Protein AF-K1SJ69-F1 (afdb_monomer)

Radius of gyration: 19.1 Å; Cα contacts (8 Å, |Δi|>4): 149; chains: 1; bounding box: 40×42×57 Å

Organism: NCBI:txid408170

Solvent-accessible surface area (backbone atoms only — not comparable to full-atom values): 9513 Å² total; per-residue (Å²): 109,72,69,47,54,51,52,53,52,49,50,54,47,35,49,51,49,29,34,62,71,47,32,48,55,53,48,52,55,50,48,64,56,43,66,73,76,46,94,58,56,70,60,57,51,53,57,47,51,19,46,36,50,11,47,25,46,37,55,21,32,52,54,48,49,48,50,34,47,76,73,57,49,36,80,91,51,81,57,79,76,62,74,66,56,70,68,60,58,60,53,44,52,62,52,52,52,50,51,51,51,53,50,52,54,49,34,62,77,67,66,45,62,55,82,53,52,71,49,52,58,39,10,62,76,34,72,44,14,40,44,19,62,76,46,34,46,58,52,40,48,46,45,48,40,54,39,30,36,22,41,47,33,45,76,72,69,41,55,66,72,57,17,52,51,55,32,51,50,56,52,52,69,73,53,84,51,74,80

InterPro domains:
  IPR003675 CAAX prenyl protease 2/Lysostaphin resistance protein A-like domain [PF02517] (126-177)
  IPR052710 CAAX motif-specific protease [PTHR36435] (19-178)

Foldseek 3Di:
DVQLVVLVVLLVVLLVVLCVVFVVVQLVVQLVVVVVPDPCSPVSSLLSNLQRSLVSLQRSLVVSVCVCVVVVLFDDDPCVVVVDDPVVVVVVVVVVVVVVVVLVVVCVVVVFDFPCVSSLVSLVVYPSSCCSPVPRVVVSLCCSLVGRQLVVCVVVPHDNVVSVVVSVVVVCVVVPTSD

Structure (mmCIF, N/CA/C/O backbone):
data_AF-K1SJ69-F1
#
_entry.id   AF-K1SJ69-F1
#
loop_
_atom_site.group_PDB
_atom_site.id
_atom_site.type_symbol
_atom_site.label_atom_id
_atom_site.label_alt_id
_atom_site.label_comp_id
_atom_site.label_asym_id
_atom_site.label_entity_id
_atom_site.label_seq_id
_atom_site.pdbx_PDB_ins_code
_atom_site.Cartn_x
_atom_site.Cartn_y
_atom_site.Cartn_z
_atom_site.occupancy
_atom_site.B_iso_or_equiv
_atom_site.auth_seq_id
_atom_site.auth_comp_id
_atom_site.auth_asym_id
_atom_site.auth_atom_id
_atom_site.pdbx_PDB_model_num
ATOM 1 N N . MET A 1 1 ? -19.050 -3.292 4.600 1.00 82.44 1 MET A N 1
ATOM 2 C CA . MET A 1 1 ? -18.325 -3.795 3.410 1.00 82.44 1 MET A CA 1
ATOM 3 C C . MET A 1 1 ? -18.180 -2.746 2.317 1.00 82.44 1 MET A C 1
ATOM 5 O O . MET A 1 1 ? -17.065 -2.578 1.849 1.00 82.44 1 MET A O 1
ATOM 9 N N . GLY A 1 2 ? -19.229 -1.990 1.956 1.00 89.12 2 GLY A N 1
ATOM 10 C CA . GLY A 1 2 ? -19.161 -1.009 0.855 1.00 89.12 2 GLY A CA 1
ATOM 11 C C . GLY A 1 2 ? -17.988 -0.016 0.913 1.00 89.12 2 GLY A C 1
ATOM 12 O O . GLY A 1 2 ? -17.335 0.206 -0.099 1.00 89.12 2 GLY A O 1
ATOM 13 N N . ARG A 1 3 ? -17.646 0.520 2.096 1.00 92.19 3 ARG A N 1
ATOM 14 C CA . ARG A 1 3 ? -16.482 1.415 2.255 1.00 92.19 3 ARG A CA 1
ATOM 15 C C . ARG A 1 3 ? -15.143 0.724 1.974 1.00 92.19 3 ARG A C 1
ATOM 17 O O . ARG A 1 3 ? -14.297 1.330 1.334 1.00 92.19 3 ARG A O 1
ATOM 24 N N . ALA A 1 4 ? -14.959 -0.520 2.416 1.00 93.06 4 ALA A N 1
ATOM 25 C CA . ALA A 1 4 ? -13.717 -1.259 2.186 1.00 93.06 4 ALA A CA 1
ATOM 26 C C . ALA A 1 4 ? -13.494 -1.515 0.690 1.00 93.06 4 ALA A C 1
ATOM 28 O O . ALA A 1 4 ? -12.431 -1.209 0.165 1.00 93.06 4 ALA A O 1
ATOM 29 N N . ILE A 1 5 ? -14.541 -1.962 -0.012 1.00 94.56 5 ILE A N 1
ATOM 30 C CA . ILE A 1 5 ? -14.506 -2.170 -1.466 1.00 94.56 5 ILE A CA 1
ATOM 31 C C . ILE A 1 5 ? -14.197 -0.853 -2.185 1.00 94.56 5 ILE A C 1
ATOM 33 O O . ILE A 1 5 ? -13.320 -0.806 -3.037 1.00 94.56 5 ILE A O 1
ATOM 37 N N . LYS A 1 6 ? -14.864 0.241 -1.801 1.00 96.50 6 LYS A N 1
ATOM 38 C CA . LYS A 1 6 ? -14.628 1.567 -2.382 1.00 96.50 6 LYS A CA 1
ATOM 39 C C . LYS A 1 6 ? -13.172 2.027 -2.231 1.00 96.50 6 LYS A C 1
ATOM 41 O O . LYS A 1 6 ? -12.613 2.571 -3.174 1.00 96.50 6 LYS A O 1
ATOM 46 N N . LEU A 1 7 ? -12.559 1.795 -1.071 1.00 96.69 7 LEU A N 1
ATOM 47 C CA . LEU A 1 7 ? -11.160 2.148 -0.818 1.00 96.69 7 LEU A CA 1
ATOM 48 C C . LEU A 1 7 ? -10.185 1.317 -1.659 1.00 96.69 7 LEU A C 1
ATOM 50 O O . LEU A 1 7 ? -9.240 1.874 -2.209 1.00 96.69 7 LEU A O 1
ATOM 54 N N . VAL A 1 8 ? -10.449 0.020 -1.820 1.00 96.44 8 VAL A N 1
ATOM 55 C CA . VAL A 1 8 ? -9.677 -0.849 -2.724 1.00 96.44 8 VAL A CA 1
ATOM 56 C C . VAL A 1 8 ? -9.817 -0.395 -4.180 1.00 96.44 8 VAL A C 1
ATOM 58 O O . VAL A 1 8 ? -8.834 -0.343 -4.911 1.00 96.44 8 VAL A O 1
ATOM 61 N N . LEU A 1 9 ? -11.019 0.003 -4.604 1.00 97.06 9 LEU A N 1
ATOM 62 C CA . LEU A 1 9 ? -11.230 0.553 -5.944 1.00 97.06 9 LEU A CA 1
ATOM 63 C C . LEU A 1 9 ? -10.467 1.866 -6.153 1.00 97.06 9 LEU A C 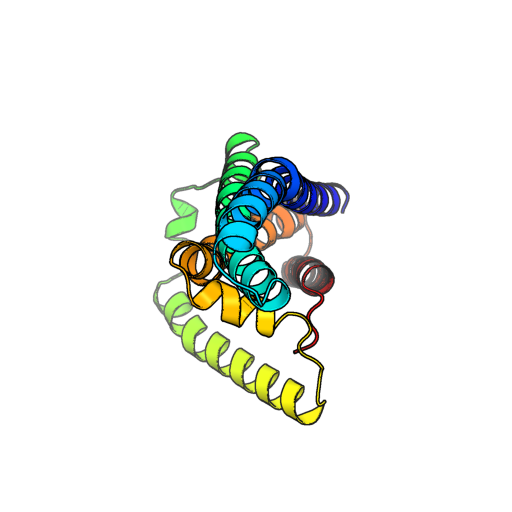1
ATOM 65 O O . LEU A 1 9 ? -9.926 2.077 -7.232 1.00 97.06 9 LEU A O 1
ATOM 69 N N . TYR A 1 10 ? -10.383 2.732 -5.138 1.00 97.62 10 TYR A N 1
ATOM 70 C CA . TYR A 1 10 ? -9.558 3.939 -5.220 1.00 97.62 10 TYR A CA 1
ATOM 71 C C . TYR A 1 10 ? -8.073 3.631 -5.323 1.00 97.62 10 TYR A C 1
ATOM 73 O O . TYR A 1 10 ? -7.402 4.260 -6.136 1.00 97.62 10 TYR A O 1
ATOM 81 N N . TYR A 1 11 ? -7.585 2.649 -4.565 1.00 96.88 11 TYR A N 1
ATOM 82 C CA . TYR A 1 11 ? -6.222 2.154 -4.710 1.00 96.88 11 TYR A CA 1
ATOM 83 C C . TYR A 1 11 ? -5.963 1.739 -6.165 1.00 96.88 11 TYR A C 1
ATOM 85 O O . TYR A 1 11 ? -5.144 2.352 -6.835 1.00 96.88 11 TYR A O 1
ATOM 93 N N . PHE A 1 12 ? -6.754 0.829 -6.740 1.00 96.19 12 PHE A N 1
ATOM 94 C CA . PHE A 1 12 ? -6.565 0.452 -8.147 1.00 96.19 12 PHE A CA 1
ATOM 95 C C . PHE A 1 12 ? -6.709 1.621 -9.129 1.00 96.19 12 PHE A C 1
ATOM 97 O O . PHE A 1 12 ? -5.962 1.697 -10.103 1.00 96.19 12 PHE A O 1
ATOM 104 N N . ALA A 1 13 ? -7.629 2.553 -8.875 1.00 97.50 13 ALA A N 1
ATOM 105 C CA . ALA A 1 13 ? -7.822 3.718 -9.728 1.00 97.50 13 ALA A CA 1
ATOM 106 C C . ALA A 1 13 ? -6.596 4.641 -9.743 1.00 97.50 13 ALA A C 1
ATOM 108 O O . ALA A 1 13 ? -6.222 5.114 -10.814 1.00 97.50 13 ALA A O 1
ATOM 109 N N . TYR A 1 14 ? -5.945 4.881 -8.599 1.00 97.56 14 TYR A N 1
ATOM 110 C CA . TYR A 1 14 ? -4.717 5.679 -8.549 1.00 97.56 14 TYR A CA 1
ATOM 111 C C . TYR A 1 14 ? -3.567 4.980 -9.275 1.00 97.56 14 TYR A C 1
ATOM 113 O O . TYR A 1 14 ? -2.913 5.602 -10.113 1.00 97.56 14 TYR A O 1
ATOM 121 N N . GLN A 1 15 ? -3.366 3.687 -9.028 1.00 94.38 15 GLN A N 1
ATOM 122 C CA . GLN A 1 15 ? -2.354 2.879 -9.712 1.00 94.38 15 GLN A CA 1
ATOM 123 C C . GLN A 1 15 ? -2.544 2.939 -11.231 1.00 94.38 15 GLN A C 1
ATOM 125 O O . GLN A 1 15 ? -1.594 3.203 -11.974 1.00 94.38 15 GLN A O 1
ATOM 130 N N . LEU A 1 16 ? -3.783 2.771 -11.696 1.00 95.19 16 LEU A N 1
ATOM 131 C CA . LEU A 1 16 ? -4.116 2.821 -13.114 1.00 95.19 16 LEU A CA 1
ATOM 132 C C . LEU A 1 16 ? -3.912 4.230 -13.689 1.00 95.19 16 LEU A C 1
ATOM 134 O O . LEU A 1 16 ? -3.283 4.385 -14.734 1.00 95.19 16 LEU A O 1
ATOM 138 N N . ALA A 1 17 ? -4.381 5.265 -12.990 1.00 96.69 17 ALA A N 1
ATOM 139 C CA . ALA A 1 17 ? -4.250 6.651 -13.429 1.00 96.69 17 ALA A CA 1
ATOM 140 C C . ALA A 1 17 ? -2.781 7.054 -13.615 1.00 96.69 17 ALA A C 1
ATOM 142 O O . ALA A 1 17 ? -2.420 7.576 -14.667 1.00 96.69 17 ALA A O 1
ATOM 143 N N . PHE A 1 18 ? -1.909 6.769 -12.645 1.00 95.75 18 PHE A N 1
ATOM 144 C CA . PHE A 1 18 ? -0.483 7.094 -12.765 1.00 95.75 18 PHE A CA 1
ATOM 145 C C . PHE A 1 18 ? 0.247 6.209 -13.780 1.00 95.75 18 PHE A C 1
ATOM 147 O O . PHE A 1 18 ? 1.181 6.682 -14.430 1.00 95.75 18 PHE A O 1
ATOM 154 N N . THR A 1 19 ? -0.211 4.975 -14.001 1.00 92.12 19 THR A N 1
ATOM 155 C CA . THR A 1 19 ? 0.278 4.154 -15.119 1.00 92.12 19 THR A CA 1
ATOM 156 C C . THR A 1 19 ? 0.018 4.845 -16.460 1.00 92.12 19 THR A C 1
ATOM 158 O O . THR A 1 19 ? 0.931 4.942 -17.278 1.00 92.12 19 THR A O 1
ATOM 161 N N . PHE A 1 20 ? -1.180 5.397 -16.676 1.00 92.25 20 PHE A N 1
ATOM 162 C CA . PHE A 1 20 ? -1.510 6.111 -17.915 1.00 92.25 20 PHE A CA 1
ATOM 163 C C . PHE A 1 20 ? -0.862 7.498 -18.022 1.00 92.25 20 PHE A C 1
ATOM 165 O O . PHE A 1 20 ? -0.462 7.894 -19.112 1.00 92.25 20 PHE A O 1
ATOM 172 N N . LEU A 1 21 ? -0.757 8.239 -16.917 1.00 91.88 21 LEU A N 1
ATOM 173 C CA . LEU A 1 21 ? -0.239 9.613 -16.920 1.00 91.88 21 LEU A CA 1
ATOM 174 C C . LEU A 1 21 ? 1.290 9.684 -16.967 1.00 91.88 21 LEU A C 1
ATOM 176 O O . LEU A 1 21 ? 1.837 10.636 -17.516 1.00 91.88 21 LEU A O 1
ATOM 180 N N . VAL A 1 22 ? 1.977 8.707 -16.370 1.00 89.38 22 VAL A N 1
ATOM 181 C CA . VAL A 1 22 ? 3.438 8.723 -16.205 1.00 89.38 22 VAL A CA 1
ATOM 182 C C . VAL A 1 22 ? 4.075 7.509 -16.862 1.00 89.38 22 VAL A C 1
ATOM 184 O O . VAL A 1 22 ? 4.986 7.668 -17.670 1.00 89.38 22 VAL A O 1
ATOM 187 N N . GLY A 1 23 ? 3.576 6.308 -16.562 1.00 86.06 23 GLY A N 1
ATOM 188 C CA . GLY A 1 23 ? 4.156 5.056 -17.054 1.00 86.06 23 GLY A CA 1
ATOM 189 C C . GLY A 1 23 ? 4.185 4.966 -18.581 1.00 86.06 23 GLY A C 1
ATOM 190 O O . GLY A 1 23 ? 5.255 4.781 -19.161 1.00 86.06 23 GLY A O 1
ATOM 191 N N . LEU A 1 24 ? 3.034 5.141 -19.239 1.00 85.31 24 LEU A N 1
ATOM 192 C CA . LEU A 1 24 ? 2.940 5.033 -20.699 1.00 85.31 24 LEU A CA 1
ATOM 193 C C . LEU A 1 24 ? 3.717 6.131 -21.443 1.00 85.31 24 LEU A C 1
ATOM 195 O O . LEU A 1 24 ? 4.515 5.771 -22.309 1.00 85.31 24 LEU A O 1
ATOM 199 N N . PRO A 1 25 ? 3.570 7.438 -21.135 1.00 85.12 25 PRO A N 1
ATOM 200 C CA . PRO A 1 25 ? 4.311 8.472 -21.854 1.00 85.12 25 PRO A CA 1
ATOM 201 C C . PRO A 1 25 ? 5.824 8.330 -21.678 1.00 85.12 25 PRO A C 1
ATOM 203 O O . PRO A 1 25 ? 6.565 8.418 -22.656 1.00 85.12 25 PRO A O 1
ATOM 206 N N . ALA A 1 26 ? 6.291 8.053 -20.455 1.00 81.12 26 ALA A N 1
ATOM 207 C CA . ALA A 1 26 ? 7.715 7.864 -20.193 1.00 81.12 26 ALA A CA 1
ATOM 208 C C . ALA A 1 26 ? 8.264 6.609 -20.889 1.00 81.12 26 ALA A C 1
ATOM 210 O O . ALA A 1 26 ? 9.368 6.647 -21.433 1.00 81.12 26 ALA A O 1
ATOM 211 N N . GLY A 1 27 ? 7.482 5.524 -20.924 1.00 78.62 27 GLY A N 1
ATOM 212 C CA . GLY A 1 27 ? 7.815 4.312 -21.669 1.00 78.62 27 GLY A CA 1
ATOM 213 C C . GLY A 1 27 ? 7.987 4.582 -23.164 1.00 78.62 27 GLY A C 1
ATOM 214 O O . GLY A 1 27 ? 9.010 4.208 -23.733 1.00 78.62 27 GLY A O 1
ATOM 215 N N . ILE A 1 28 ? 7.042 5.297 -23.784 1.00 80.75 28 ILE A N 1
ATOM 216 C CA . ILE A 1 28 ? 7.094 5.645 -25.214 1.00 80.75 28 ILE A CA 1
AT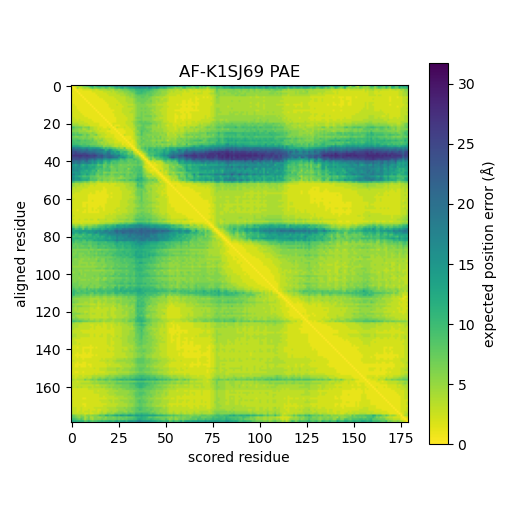OM 217 C C . ILE A 1 28 ? 8.331 6.496 -25.527 1.00 80.75 28 ILE A C 1
ATOM 219 O O . ILE A 1 28 ? 9.096 6.141 -26.421 1.00 80.75 28 ILE A O 1
ATOM 223 N N . ILE A 1 29 ? 8.568 7.574 -24.770 1.00 79.12 29 ILE A N 1
ATOM 224 C CA . ILE A 1 29 ? 9.716 8.473 -24.990 1.00 79.12 29 ILE A CA 1
ATOM 225 C C . ILE A 1 29 ? 11.036 7.702 -24.903 1.00 79.12 29 ILE A C 1
ATOM 227 O O . ILE A 1 29 ? 11.923 7.875 -25.737 1.00 79.12 29 ILE A O 1
ATOM 231 N N . LYS A 1 30 ? 11.175 6.830 -23.902 1.00 75.62 30 LYS A N 1
ATOM 232 C CA . LYS A 1 30 ? 12.429 6.113 -23.672 1.00 75.62 30 LYS A CA 1
ATOM 233 C C . LYS A 1 30 ? 12.680 5.024 -24.714 1.00 75.62 30 LYS A C 1
ATOM 235 O O . LYS A 1 30 ? 13.814 4.867 -25.148 1.00 75.62 30 LYS A O 1
ATOM 240 N N . VAL A 1 31 ? 11.629 4.342 -25.174 1.00 73.62 31 VAL A N 1
ATOM 241 C CA . VAL A 1 31 ? 11.715 3.400 -26.302 1.00 73.62 31 VAL A CA 1
ATOM 242 C C . VAL A 1 31 ? 12.110 4.122 -27.590 1.00 73.62 31 VAL A C 1
ATOM 244 O O . VAL A 1 31 ? 13.001 3.650 -28.287 1.00 73.62 31 VAL A O 1
ATOM 247 N N . MET A 1 32 ? 11.519 5.285 -27.882 1.00 74.75 32 MET A N 1
ATOM 248 C CA . MET A 1 32 ? 11.896 6.087 -29.054 1.00 74.75 32 MET A CA 1
ATOM 249 C C . MET A 1 32 ? 13.371 6.510 -29.021 1.00 74.75 32 MET A C 1
ATOM 251 O O . MET A 1 32 ? 14.024 6.503 -30.061 1.00 74.75 32 MET A O 1
ATOM 255 N N . ASN A 1 33 ? 13.901 6.834 -27.839 1.00 73.12 33 ASN A N 1
ATOM 256 C CA . ASN A 1 33 ? 15.302 7.220 -27.676 1.00 73.12 33 ASN A CA 1
ATOM 257 C C . ASN A 1 33 ? 16.264 6.019 -27.755 1.00 73.12 33 ASN A C 1
ATOM 259 O O . ASN A 1 33 ? 17.320 6.133 -28.363 1.00 73.12 33 ASN A O 1
ATOM 263 N N . GLU A 1 34 ? 15.917 4.862 -27.180 1.00 66.81 34 GLU A N 1
ATOM 264 C CA . GLU A 1 34 ? 16.808 3.686 -27.149 1.00 66.81 34 GLU A CA 1
ATOM 265 C C . GLU A 1 34 ? 16.790 2.852 -28.442 1.00 66.81 34 GLU A C 1
ATOM 267 O O . GLU A 1 34 ? 17.811 2.249 -28.770 1.00 66.81 34 GLU A O 1
ATOM 272 N N . ILE A 1 35 ? 15.701 2.875 -29.231 1.00 62.66 35 ILE A N 1
ATOM 273 C CA . ILE A 1 35 ? 15.687 2.343 -30.615 1.00 62.66 35 ILE A CA 1
ATOM 274 C C . ILE A 1 35 ? 16.776 3.012 -31.471 1.00 62.66 35 ILE A C 1
ATOM 276 O O . ILE A 1 35 ? 17.272 2.417 -32.422 1.00 62.66 35 ILE A O 1
ATOM 280 N N . SER A 1 36 ? 17.171 4.238 -31.122 1.00 58.75 36 SER A N 1
ATOM 281 C CA . SER A 1 36 ? 18.227 4.966 -31.818 1.00 58.75 36 SER A CA 1
ATOM 282 C C . SER A 1 36 ? 19.648 4.509 -31.454 1.00 58.75 36 SER A C 1
ATOM 284 O O . SER A 1 36 ? 20.578 4.897 -32.160 1.00 58.75 36 SER A O 1
ATOM 286 N N . GLU A 1 37 ? 19.845 3.737 -30.377 1.00 61.59 37 GLU A N 1
ATOM 287 C CA . GLU A 1 37 ? 21.179 3.420 -29.831 1.00 61.59 37 GLU A CA 1
ATOM 288 C C . GLU A 1 37 ? 21.483 1.916 -29.679 1.00 61.59 37 GLU A C 1
ATOM 290 O O . GLU A 1 37 ? 22.654 1.561 -29.537 1.00 61.59 37 GLU A O 1
ATOM 295 N N . ASN A 1 38 ? 20.489 1.015 -29.685 1.00 59.09 38 ASN A N 1
ATOM 296 C CA . ASN A 1 38 ? 20.707 -0.401 -29.352 1.00 59.09 38 ASN A CA 1
ATOM 297 C C . ASN A 1 38 ? 19.817 -1.361 -30.171 1.00 59.09 38 ASN A C 1
ATOM 299 O O . ASN A 1 38 ? 18.598 -1.209 -30.189 1.00 59.09 38 ASN A O 1
ATOM 303 N N . ASP A 1 39 ? 20.404 -2.409 -30.767 1.00 59.75 39 ASP A N 1
ATOM 304 C CA . ASP A 1 39 ? 19.682 -3.394 -31.601 1.00 59.75 39 ASP A CA 1
ATOM 305 C C . ASP A 1 39 ? 18.790 -4.360 -30.786 1.00 59.75 39 ASP A C 1
ATOM 307 O O . ASP A 1 39 ? 17.901 -5.016 -31.331 1.00 59.75 39 ASP A O 1
ATOM 311 N N . ASN A 1 40 ? 18.966 -4.438 -29.459 1.00 68.06 40 ASN A N 1
ATOM 312 C CA . ASN A 1 40 ? 18.178 -5.319 -28.585 1.00 68.06 40 ASN A CA 1
ATOM 313 C C . ASN A 1 40 ? 16.988 -4.597 -27.928 1.00 68.06 40 ASN A C 1
ATOM 315 O O . ASN A 1 40 ? 16.953 -4.377 -26.711 1.00 68.06 40 ASN A O 1
ATOM 319 N N . LEU A 1 41 ? 15.971 -4.300 -28.743 1.00 69.94 41 LEU A N 1
ATOM 320 C CA . LEU A 1 41 ? 14.717 -3.645 -28.343 1.00 69.94 41 LEU A CA 1
ATOM 321 C C . LEU A 1 41 ? 14.042 -4.302 -27.123 1.00 69.94 41 LEU A C 1
ATOM 323 O O . LEU A 1 41 ? 13.546 -3.609 -26.238 1.00 69.94 41 LEU A O 1
ATOM 327 N N . ALA A 1 42 ? 14.052 -5.634 -27.033 1.00 66.69 42 ALA A N 1
ATOM 328 C CA . ALA A 1 42 ? 13.391 -6.360 -25.946 1.00 66.69 42 ALA A CA 1
ATOM 329 C C . ALA A 1 42 ? 14.018 -6.086 -24.563 1.00 66.69 42 ALA A C 1
ATOM 331 O O . ALA A 1 42 ? 13.303 -5.902 -23.577 1.00 66.69 42 ALA A O 1
ATOM 332 N N . TYR A 1 43 ? 15.351 -6.005 -24.487 1.00 67.38 43 TYR A N 1
ATOM 333 C CA . TYR A 1 43 ? 16.065 -5.736 -23.234 1.00 67.38 43 TYR A CA 1
ATOM 334 C C . TYR A 1 43 ? 15.908 -4.274 -22.788 1.00 67.38 43 TYR A C 1
ATOM 336 O O . TYR A 1 43 ? 15.656 -4.003 -21.610 1.00 67.38 43 TYR A O 1
ATOM 344 N N . ALA A 1 44 ? 15.999 -3.344 -23.743 1.00 65.50 44 ALA A N 1
ATOM 345 C CA . ALA A 1 44 ? 15.727 -1.919 -23.556 1.00 65.50 44 ALA A CA 1
ATOM 346 C C . ALA A 1 44 ? 14.324 -1.684 -22.966 1.00 65.50 44 ALA A C 1
ATOM 348 O O . ALA A 1 44 ? 14.166 -1.064 -21.910 1.00 65.50 44 ALA A O 1
ATOM 349 N N . VAL A 1 45 ? 13.299 -2.281 -23.583 1.00 67.88 45 VAL A N 1
ATOM 350 C CA . VAL A 1 45 ? 11.908 -2.201 -23.116 1.00 67.88 45 VAL A CA 1
ATOM 351 C C . VAL A 1 45 ? 11.762 -2.768 -21.699 1.00 67.88 45 VAL A C 1
ATOM 353 O O . VAL A 1 45 ? 11.202 -2.094 -20.836 1.00 67.88 45 VAL A O 1
ATOM 356 N N . GLY A 1 46 ? 12.309 -3.956 -21.413 1.00 66.69 46 GLY A N 1
ATOM 357 C CA . GLY A 1 46 ? 12.189 -4.597 -20.095 1.00 66.69 46 GLY A CA 1
ATOM 358 C C . GLY A 1 46 ? 12.802 -3.779 -18.950 1.00 66.69 46 GLY A C 1
ATOM 359 O O . GLY A 1 46 ? 12.147 -3.531 -17.933 1.00 66.69 46 GLY A O 1
ATOM 360 N N . LYS A 1 47 ? 14.034 -3.283 -19.130 1.00 67.75 47 LYS A N 1
ATOM 361 C CA . LYS A 1 47 ? 14.720 -2.434 -18.138 1.00 67.75 47 LYS A CA 1
ATOM 362 C C . LYS A 1 47 ? 13.952 -1.136 -17.870 1.00 67.75 47 LYS A C 1
ATOM 364 O O . LYS A 1 47 ? 13.865 -0.676 -16.727 1.00 67.75 47 LYS A O 1
ATOM 369 N N . ASN A 1 48 ? 13.391 -0.540 -18.915 1.00 69.31 48 ASN A N 1
ATOM 370 C CA . ASN A 1 48 ? 12.705 0.742 -18.823 1.00 69.31 48 ASN A CA 1
ATOM 371 C C . ASN A 1 48 ? 11.353 0.630 -18.147 1.00 69.31 48 ASN A C 1
ATOM 373 O O . ASN A 1 48 ? 11.073 1.420 -17.243 1.00 69.31 48 ASN A O 1
ATOM 377 N N . THR A 1 49 ? 10.581 -0.390 -18.507 1.00 71.62 49 THR A N 1
ATOM 378 C CA . THR A 1 49 ? 9.306 -0.704 -17.868 1.00 71.62 49 THR A CA 1
ATOM 379 C C . THR A 1 49 ? 9.482 -0.858 -16.360 1.00 71.62 49 THR A C 1
ATOM 381 O O . THR A 1 49 ? 8.834 -0.139 -15.605 1.00 71.62 49 THR A O 1
ATOM 384 N N . ALA A 1 50 ? 10.444 -1.667 -15.901 1.00 69.50 50 ALA A N 1
ATOM 385 C CA . ALA A 1 50 ? 10.665 -1.867 -14.467 1.00 69.50 50 ALA A CA 1
ATOM 386 C C . ALA A 1 50 ? 11.094 -0.581 -13.732 1.00 69.50 50 ALA A C 1
ATOM 388 O O . ALA A 1 50 ? 10.631 -0.300 -12.623 1.00 69.50 50 ALA A O 1
ATOM 389 N N . SER A 1 51 ? 11.935 0.247 -14.366 1.00 69.75 51 SER A N 1
ATOM 390 C CA . SER A 1 51 ? 12.366 1.527 -13.789 1.00 69.75 51 SER A CA 1
ATOM 391 C C . SER A 1 51 ? 11.218 2.535 -13.638 1.00 69.75 51 SER A C 1
ATOM 393 O O . SER A 1 51 ? 11.214 3.305 -12.676 1.00 69.75 51 SER A O 1
ATOM 395 N N . MET A 1 52 ? 10.243 2.515 -14.555 1.00 83.12 52 MET A N 1
ATOM 396 C CA . MET A 1 52 ? 9.077 3.404 -14.542 1.00 83.12 52 MET A CA 1
ATOM 397 C C . MET A 1 52 ? 7.981 2.909 -13.599 1.00 83.12 52 MET A C 1
ATOM 399 O O . MET A 1 52 ? 7.332 3.734 -12.955 1.00 83.12 52 MET A O 1
ATOM 403 N N . THR A 1 53 ? 7.826 1.591 -13.437 1.00 88.94 53 THR A N 1
ATOM 404 C CA . THR A 1 53 ? 6.889 0.999 -12.468 1.00 88.94 53 THR A CA 1
ATOM 405 C C . THR A 1 53 ? 7.144 1.519 -11.054 1.00 88.94 53 THR A C 1
ATOM 407 O O . THR A 1 53 ? 6.204 1.931 -10.378 1.00 88.94 53 THR A O 1
ATOM 410 N N . GLY A 1 54 ? 8.411 1.605 -10.629 1.00 91.62 54 GLY A N 1
ATOM 411 C CA . GLY A 1 54 ? 8.772 2.184 -9.330 1.00 91.62 54 GLY A CA 1
ATOM 412 C C . GLY A 1 54 ? 8.279 3.621 -9.150 1.00 91.62 54 GLY A C 1
ATOM 413 O O . GLY A 1 54 ? 7.641 3.939 -8.150 1.00 91.62 54 GLY A O 1
ATOM 414 N N . LEU A 1 55 ? 8.503 4.485 -10.143 1.00 92.06 55 LEU A N 1
ATOM 415 C CA . LEU A 1 55 ? 8.051 5.877 -10.087 1.00 92.06 55 LEU A CA 1
ATOM 416 C C . LEU A 1 55 ? 6.518 5.981 -10.047 1.00 92.06 55 LEU A C 1
ATOM 418 O O . LEU A 1 55 ? 5.973 6.742 -9.247 1.00 92.06 55 LEU A O 1
ATOM 422 N N . VAL A 1 56 ? 5.825 5.190 -10.870 1.00 94.25 56 VAL A N 1
ATOM 423 C CA . VAL A 1 56 ? 4.357 5.112 -10.883 1.00 94.25 56 VAL A CA 1
ATOM 424 C C . VAL A 1 56 ? 3.823 4.700 -9.512 1.00 94.25 56 VAL A C 1
ATOM 426 O O . VAL A 1 56 ? 2.924 5.358 -8.994 1.00 94.25 56 VAL A O 1
ATOM 429 N N . MET A 1 57 ? 4.398 3.664 -8.896 1.00 95.19 57 MET A N 1
ATOM 430 C CA . MET A 1 57 ? 3.990 3.195 -7.568 1.00 95.19 57 MET A CA 1
ATOM 431 C C . MET A 1 57 ? 4.217 4.246 -6.483 1.00 95.19 57 MET A C 1
ATOM 433 O O . MET A 1 57 ? 3.362 4.413 -5.616 1.00 95.19 57 MET A O 1
ATOM 437 N N . VAL A 1 58 ? 5.327 4.988 -6.538 1.00 96.50 58 VAL A N 1
ATOM 438 C CA . VAL A 1 58 ? 5.585 6.077 -5.586 1.00 96.50 58 VAL A CA 1
ATOM 439 C C . VAL A 1 58 ? 4.536 7.179 -5.720 1.00 96.50 58 VAL A C 1
ATOM 441 O O . VAL A 1 58 ? 3.935 7.576 -4.723 1.00 96.50 58 VAL A O 1
ATOM 444 N N . LEU A 1 59 ? 4.273 7.653 -6.939 1.00 97.06 59 LEU A N 1
ATOM 445 C CA . LEU A 1 59 ? 3.317 8.738 -7.170 1.00 97.06 59 LEU A CA 1
ATOM 446 C C . LEU A 1 59 ? 1.876 8.321 -6.845 1.00 97.06 59 LEU A C 1
ATOM 448 O O . LEU A 1 59 ? 1.160 9.063 -6.169 1.00 97.06 59 LEU A O 1
ATOM 452 N N . ALA A 1 60 ? 1.475 7.115 -7.255 1.00 97.69 60 ALA A N 1
ATOM 453 C CA . ALA A 1 60 ? 0.183 6.541 -6.894 1.00 97.69 60 ALA A CA 1
ATOM 454 C C . ALA A 1 60 ? 0.055 6.367 -5.376 1.00 97.69 60 ALA A C 1
ATOM 456 O O . ALA A 1 60 ? -0.977 6.709 -4.802 1.00 97.69 60 ALA A O 1
ATOM 457 N N . GLY A 1 61 ? 1.119 5.911 -4.710 1.00 97.56 61 GLY A N 1
ATOM 458 C CA . GLY A 1 61 ? 1.164 5.768 -3.260 1.00 97.56 61 GLY A CA 1
ATOM 459 C C . GLY A 1 61 ? 1.000 7.101 -2.533 1.00 97.56 61 GLY A C 1
ATOM 460 O O . GLY A 1 61 ? 0.175 7.201 -1.629 1.00 97.56 61 GLY A O 1
ATOM 461 N N . ILE A 1 62 ? 1.700 8.154 -2.966 1.00 98.06 62 ILE A N 1
ATOM 462 C CA . ILE A 1 62 ? 1.539 9.511 -2.417 1.00 98.06 62 ILE A CA 1
ATOM 463 C C . ILE A 1 62 ? 0.098 10.000 -2.597 1.00 98.06 62 ILE A C 1
ATOM 465 O O . ILE A 1 62 ? -0.503 10.501 -1.646 1.00 98.06 62 ILE A O 1
ATOM 469 N N . ALA A 1 63 ? -0.478 9.827 -3.789 1.00 98.12 63 ALA A N 1
ATOM 470 C CA . ALA A 1 63 ? -1.857 10.222 -4.063 1.00 98.12 63 ALA A CA 1
ATOM 471 C C . ALA A 1 63 ? -2.865 9.444 -3.202 1.00 98.12 63 ALA A C 1
ATOM 473 O O . ALA A 1 63 ? -3.812 10.031 -2.675 1.00 98.12 63 ALA A O 1
ATOM 474 N N . MET A 1 64 ? -2.633 8.146 -3.001 1.00 97.94 64 MET A N 1
ATOM 475 C CA . MET A 1 64 ? -3.453 7.307 -2.133 1.00 97.94 64 MET A CA 1
ATOM 476 C C . MET A 1 64 ? -3.354 7.752 -0.669 1.00 97.94 64 MET A C 1
ATOM 478 O O . MET A 1 64 ? -4.382 7.934 -0.019 1.00 97.94 64 MET A O 1
ATOM 482 N N . ILE A 1 65 ? -2.146 7.992 -0.147 1.00 97.31 65 ILE A N 1
ATOM 483 C CA . ILE A 1 65 ? -1.947 8.505 1.219 1.00 97.31 65 ILE A CA 1
ATOM 484 C C . ILE A 1 65 ? -2.647 9.854 1.386 1.00 97.31 65 ILE A C 1
ATOM 486 O O . ILE A 1 65 ? -3.393 10.048 2.350 1.00 97.31 65 ILE A O 1
ATOM 490 N N . TRP A 1 66 ? -2.466 10.767 0.429 1.00 97.25 66 TRP A N 1
ATOM 491 C CA . TRP A 1 66 ? -3.153 12.054 0.426 1.00 97.25 66 TRP A CA 1
ATOM 492 C C . TRP A 1 66 ? -4.670 11.873 0.481 1.00 97.25 66 TRP A C 1
ATOM 494 O O . TRP A 1 66 ? -5.324 12.489 1.320 1.00 97.25 66 TRP A O 1
ATOM 504 N N . HIS A 1 67 ? -5.235 10.995 -0.352 1.00 97.50 67 HIS A N 1
ATOM 505 C CA . HIS A 1 67 ? -6.665 10.688 -0.341 1.00 97.50 67 HIS A CA 1
ATOM 506 C C . HIS A 1 67 ? -7.124 10.197 1.039 1.00 97.50 67 HIS A C 1
ATOM 508 O O . HIS A 1 67 ? -8.134 10.674 1.563 1.00 97.50 67 HIS A O 1
ATOM 514 N N . LEU A 1 68 ? -6.389 9.264 1.650 1.00 97.31 68 LEU A N 1
ATOM 515 C CA . LEU A 1 68 ? -6.741 8.701 2.955 1.00 97.31 68 LEU A CA 1
ATOM 516 C C . LEU A 1 68 ? -6.765 9.764 4.060 1.00 97.31 68 LEU A C 1
ATOM 518 O O . LEU A 1 68 ? -7.678 9.759 4.889 1.00 97.31 68 LEU A O 1
ATOM 522 N N . ILE A 1 69 ? -5.798 10.681 4.057 1.00 94.88 69 ILE A N 1
ATOM 523 C CA 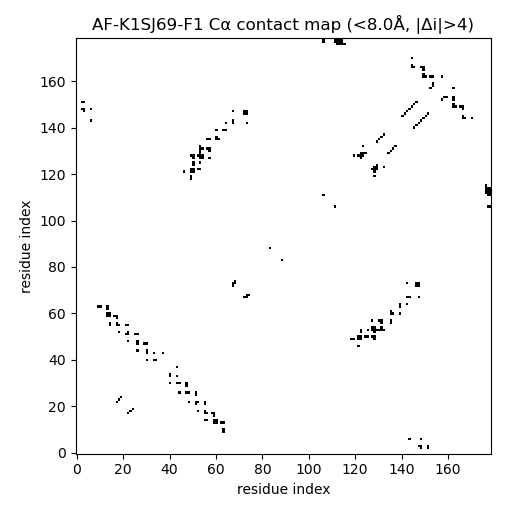. ILE A 1 69 ? -5.684 11.744 5.061 1.00 94.88 69 ILE A CA 1
ATOM 524 C C . ILE A 1 69 ? -6.705 12.856 4.797 1.00 94.88 69 ILE A C 1
ATOM 526 O O . ILE A 1 69 ? -7.462 13.229 5.694 1.00 94.88 69 ILE A O 1
ATOM 530 N N . TYR A 1 70 ? -6.768 13.366 3.564 1.00 95.50 70 TYR A N 1
ATOM 531 C CA . TYR A 1 70 ? -7.617 14.497 3.183 1.00 95.50 70 TYR A CA 1
ATOM 532 C C . TYR A 1 70 ? -9.104 14.202 3.414 1.00 95.50 70 TYR A C 1
ATOM 534 O O . TYR A 1 70 ? -9.819 15.007 4.012 1.00 95.50 70 TYR A O 1
ATOM 542 N N . PHE A 1 71 ? -9.561 13.008 3.022 1.00 95.50 71 PHE A N 1
ATOM 543 C CA . PHE A 1 71 ? -10.941 12.567 3.245 1.00 95.50 71 PHE A CA 1
ATOM 544 C C . PHE A 1 71 ? -11.171 11.944 4.631 1.00 95.50 71 PHE A C 1
ATOM 546 O O . PHE A 1 71 ? -12.245 11.400 4.891 1.00 95.50 71 PHE A O 1
ATOM 553 N N . LYS A 1 72 ? -10.191 12.046 5.541 1.00 93.25 72 LYS A N 1
ATOM 554 C CA . LYS A 1 72 ? -10.273 11.594 6.939 1.00 93.25 72 LYS A CA 1
ATOM 555 C C . LYS A 1 72 ? -10.626 10.110 7.087 1.00 93.25 72 LYS A C 1
ATOM 557 O O . LYS A 1 72 ? -11.296 9.718 8.046 1.00 93.25 72 LYS A O 1
ATOM 562 N N . TYR A 1 73 ? -10.174 9.277 6.148 1.00 93.75 73 TYR A N 1
ATOM 563 C CA . TYR A 1 73 ? -10.255 7.822 6.275 1.00 93.75 73 TYR A CA 1
ATOM 564 C C . TYR A 1 73 ? -9.292 7.296 7.338 1.00 93.75 73 TYR A C 1
ATOM 566 O O . TYR A 1 73 ? -9.632 6.323 8.009 1.00 93.75 73 TYR A O 1
ATOM 574 N N . VAL A 1 74 ? -8.147 7.966 7.502 1.00 91.44 74 VAL A N 1
ATOM 575 C CA . VAL A 1 74 ? -7.176 7.752 8.580 1.00 91.44 74 VAL A CA 1
ATOM 576 C C . VAL A 1 74 ? -6.995 9.061 9.340 1.00 91.44 74 VAL A C 1
ATOM 578 O O . VAL A 1 74 ? -6.936 10.133 8.738 1.00 91.44 74 VAL A O 1
ATOM 581 N N . GLN A 1 75 ? -6.929 8.983 10.667 1.00 82.44 75 GLN A N 1
ATOM 582 C CA . GLN A 1 75 ? -6.700 10.134 11.535 1.00 82.44 75 GLN A CA 1
ATOM 583 C C . GLN A 1 75 ? -5.517 9.834 12.443 1.00 82.44 75 GLN A C 1
ATOM 585 O O . GLN A 1 75 ? -5.520 8.833 13.152 1.00 82.44 75 GLN A O 1
ATOM 590 N N . PHE A 1 76 ? -4.528 10.720 12.439 1.00 79.31 76 PHE A N 1
ATOM 591 C CA . PHE A 1 76 ? -3.414 10.647 13.372 1.00 79.31 76 PHE A CA 1
ATOM 592 C C . PHE A 1 76 ? -3.782 11.449 14.613 1.00 79.31 76 PHE A C 1
ATOM 594 O O . PHE A 1 76 ? -3.911 12.674 14.553 1.00 79.31 76 PHE A O 1
ATOM 601 N N . ASN A 1 77 ? -3.976 10.766 15.735 1.00 76.38 77 ASN A N 1
ATOM 602 C CA . ASN A 1 77 ? -4.143 11.411 17.031 1.00 76.38 77 ASN A CA 1
ATOM 603 C C . ASN A 1 77 ? -2.911 11.126 17.906 1.00 76.38 77 ASN A C 1
ATOM 605 O O . ASN A 1 77 ? -2.113 10.238 17.613 1.00 76.38 77 ASN A O 1
ATOM 609 N N . LYS A 1 78 ? -2.707 11.914 18.970 1.00 68.75 78 LYS A N 1
ATOM 610 C CA . LYS A 1 78 ? -1.556 11.715 19.873 1.00 68.75 78 LYS A CA 1
ATOM 611 C C . LYS A 1 78 ? -1.553 10.312 20.489 1.00 68.75 78 LYS A C 1
ATOM 613 O O . LYS A 1 78 ? -0.491 9.737 20.679 1.00 68.75 78 LYS A O 1
ATOM 618 N N . THR A 1 79 ? -2.739 9.763 20.736 1.00 71.69 79 THR A N 1
ATOM 619 C CA . THR A 1 79 ? -2.947 8.406 21.247 1.00 71.69 79 THR A CA 1
ATOM 620 C C . THR A 1 79 ? -2.456 7.321 20.282 1.00 71.69 79 THR A C 1
ATOM 622 O O . THR A 1 79 ? -1.865 6.355 20.752 1.00 71.69 79 THR A O 1
ATOM 625 N N . SER A 1 80 ? -2.510 7.524 18.957 1.00 72.81 80 SER A N 1
ATOM 626 C CA . SER A 1 80 ? -1.977 6.583 17.954 1.00 72.81 80 SER A CA 1
ATOM 627 C C . SER A 1 80 ? -0.490 6.269 18.149 1.00 72.81 80 SER A C 1
ATOM 629 O O . SER A 1 80 ? -0.023 5.224 17.711 1.00 72.81 80 SER A O 1
ATOM 631 N N . TRP A 1 81 ? 0.259 7.158 18.808 1.00 72.69 81 TRP A N 1
ATOM 632 C CA . TRP A 1 81 ? 1.697 7.007 19.045 1.00 72.69 81 TRP A CA 1
ATOM 633 C C . TRP A 1 81 ? 2.037 6.397 20.409 1.00 72.69 81 TRP A C 1
ATOM 635 O O . TRP A 1 81 ? 3.192 6.056 20.653 1.00 72.69 81 TRP A O 1
ATOM 645 N N . THR A 1 82 ? 1.060 6.279 21.312 1.00 80.44 82 THR A N 1
ATOM 646 C CA . THR A 1 82 ? 1.285 5.875 22.712 1.00 80.44 82 THR A CA 1
ATOM 647 C C . THR A 1 82 ? 0.396 4.725 23.175 1.00 80.44 82 THR A C 1
ATOM 649 O O . THR A 1 82 ? 0.578 4.237 24.286 1.00 80.44 82 THR A O 1
ATOM 652 N N . GLU A 1 83 ? -0.580 4.307 22.366 1.00 83.38 83 GLU A N 1
ATOM 653 C CA . GLU A 1 83 ? -1.534 3.244 22.706 1.00 83.38 83 GLU A CA 1
ATOM 654 C C . GLU A 1 83 ? -0.858 1.890 22.954 1.00 83.38 83 GLU A C 1
ATOM 656 O O . GLU A 1 83 ? -1.295 1.132 23.821 1.00 83.38 83 GLU A O 1
ATOM 661 N N . VAL A 1 84 ? 0.224 1.591 22.230 1.00 86.06 84 VAL A N 1
ATOM 662 C CA . VAL A 1 84 ? 0.925 0.307 22.321 1.00 86.06 84 VAL A CA 1
ATOM 663 C C . VAL A 1 84 ? 2.283 0.492 23.008 1.00 86.06 84 VAL A C 1
ATOM 665 O O . VAL A 1 84 ? 3.108 1.276 22.536 1.00 86.06 84 VAL A O 1
ATOM 668 N N . PRO A 1 85 ? 2.572 -0.244 24.099 1.00 90.38 85 PRO A N 1
ATOM 669 C CA . PRO A 1 85 ? 3.872 -0.188 24.756 1.00 90.38 85 PRO A CA 1
ATOM 670 C C . PRO A 1 85 ? 5.014 -0.584 23.813 1.00 90.38 85 PRO A C 1
ATOM 672 O O . PRO A 1 85 ? 4.916 -1.577 23.091 1.00 90.38 85 PRO A O 1
ATOM 675 N N . ALA A 1 86 ? 6.154 0.108 23.909 1.00 90.25 86 ALA A N 1
ATOM 676 C CA . ALA A 1 86 ? 7.337 -0.175 23.088 1.00 90.25 86 ALA A CA 1
ATOM 677 C C . ALA A 1 86 ? 7.811 -1.637 23.184 1.00 90.25 86 ALA A C 1
ATOM 679 O O . ALA A 1 86 ? 8.286 -2.199 22.204 1.00 90.25 86 ALA A O 1
ATOM 680 N N . LYS A 1 87 ? 7.630 -2.286 24.345 1.00 93.44 87 LYS A N 1
ATOM 681 C CA . LYS A 1 87 ? 7.946 -3.713 24.528 1.00 93.44 87 LYS A CA 1
ATOM 682 C C . LYS A 1 87 ? 7.097 -4.618 23.635 1.00 93.44 87 LYS A C 1
ATOM 684 O O . LYS A 1 87 ? 7.619 -5.588 23.103 1.00 93.44 87 LYS A O 1
ATOM 689 N N . THR A 1 88 ? 5.817 -4.299 23.459 1.00 92.25 88 THR A N 1
ATOM 690 C CA . THR A 1 88 ? 4.907 -5.058 22.593 1.00 92.25 88 THR A CA 1
ATOM 691 C C . THR A 1 88 ? 5.278 -4.876 21.124 1.00 92.25 88 THR A C 1
ATOM 693 O O . THR A 1 88 ? 5.288 -5.850 20.379 1.00 92.25 88 THR A O 1
ATOM 696 N N . ILE A 1 89 ? 5.654 -3.656 20.723 1.00 90.25 89 ILE A N 1
ATOM 697 C CA . ILE A 1 89 ? 6.168 -3.379 19.372 1.00 90.25 89 ILE A CA 1
ATOM 698 C C . ILE A 1 89 ? 7.476 -4.142 19.136 1.00 90.25 89 ILE A C 1
ATOM 700 O O . ILE A 1 89 ? 7.629 -4.805 18.122 1.00 90.25 89 ILE A O 1
ATOM 704 N N . LEU A 1 90 ? 8.412 -4.114 20.087 1.00 93.56 90 LEU A N 1
ATOM 705 C CA . LEU A 1 90 ? 9.674 -4.842 19.953 1.00 93.56 90 LEU A CA 1
ATOM 706 C C . LEU A 1 90 ? 9.450 -6.359 19.873 1.00 93.56 90 LEU A C 1
ATOM 708 O O . LEU A 1 90 ? 10.141 -7.049 19.128 1.00 93.56 90 LEU A O 1
ATOM 712 N N . LEU A 1 91 ? 8.463 -6.871 20.612 1.00 95.38 91 LEU A N 1
ATOM 713 C CA . LEU A 1 91 ? 8.079 -8.277 20.584 1.00 95.38 91 LEU A CA 1
ATOM 714 C C . LEU A 1 91 ? 7.442 -8.686 19.246 1.00 95.38 91 LEU A C 1
ATOM 716 O O . LEU A 1 91 ? 7.552 -9.850 18.877 1.00 95.38 91 LEU A O 1
ATOM 720 N N . SER A 1 92 ? 6.817 -7.774 18.491 1.00 92.50 92 SER A N 1
ATOM 721 C CA . SER A 1 92 ? 6.241 -8.125 17.186 1.00 92.50 92 SER A CA 1
ATOM 722 C C . SER A 1 92 ? 7.310 -8.474 16.148 1.00 92.50 92 SER A C 1
ATOM 724 O O . SER A 1 92 ? 7.048 -9.303 15.283 1.00 92.50 92 SER A O 1
ATOM 726 N N . ILE A 1 93 ? 8.528 -7.932 16.267 1.00 93.94 93 ILE A N 1
ATOM 727 C CA . ILE A 1 93 ? 9.637 -8.188 15.335 1.00 93.94 93 ILE A CA 1
ATOM 728 C C . ILE A 1 93 ? 9.954 -9.691 15.205 1.00 93.94 93 ILE A C 1
ATOM 730 O O . ILE A 1 93 ? 9.868 -10.206 14.089 1.00 93.94 93 ILE A O 1
ATOM 734 N N . PRO A 1 94 ? 10.278 -10.440 16.283 1.00 95.81 94 PRO A N 1
ATOM 735 C CA . PRO A 1 94 ? 10.534 -11.874 16.163 1.00 95.81 94 PRO A CA 1
ATOM 736 C C . PRO A 1 94 ? 9.304 -12.664 15.699 1.00 95.81 94 PRO A C 1
ATOM 738 O O . PRO A 1 94 ? 9.469 -13.650 14.988 1.00 95.81 94 PRO A O 1
ATOM 741 N N . PHE A 1 95 ? 8.079 -12.235 16.034 1.00 94.62 95 PHE A N 1
ATOM 742 C CA . PHE A 1 95 ? 6.862 -12.884 15.530 1.00 94.62 95 PHE A CA 1
ATOM 743 C C . PHE A 1 95 ? 6.676 -12.691 14.022 1.00 94.62 95 PHE A C 1
ATOM 745 O O . PHE A 1 95 ? 6.315 -13.645 13.338 1.00 94.62 95 PHE A O 1
ATOM 752 N N . ILE A 1 96 ? 6.954 -11.495 13.499 1.00 92.56 96 ILE A N 1
ATOM 753 C CA . ILE A 1 96 ? 6.915 -11.212 12.059 1.00 92.56 96 ILE A CA 1
ATOM 754 C C . ILE A 1 96 ? 7.971 -12.055 11.342 1.00 92.56 96 ILE A C 1
ATOM 756 O O . ILE A 1 96 ? 7.641 -12.727 10.371 1.00 92.56 96 ILE A O 1
ATOM 760 N N . ILE A 1 97 ? 9.206 -12.098 11.853 1.00 94.62 97 ILE A N 1
ATOM 761 C CA . ILE A 1 97 ? 10.283 -12.917 11.272 1.00 94.62 97 ILE A CA 1
ATOM 762 C C . ILE A 1 97 ? 9.906 -14.405 11.283 1.00 94.62 97 ILE A C 1
ATOM 764 O O . ILE A 1 97 ? 10.075 -15.087 10.275 1.00 94.62 97 ILE A O 1
ATOM 768 N N . ALA A 1 98 ? 9.362 -14.913 12.393 1.00 95.81 98 ALA A N 1
ATOM 769 C CA . ALA A 1 98 ? 8.923 -16.302 12.493 1.00 95.81 98 ALA A CA 1
ATOM 770 C C . ALA A 1 98 ? 7.784 -16.618 11.511 1.00 95.81 98 ALA A C 1
ATOM 772 O O . ALA A 1 98 ? 7.820 -17.651 10.846 1.00 95.81 98 ALA A O 1
ATOM 773 N N . ALA A 1 99 ? 6.800 -15.724 11.382 1.00 93.31 99 ALA A N 1
ATOM 774 C CA . ALA A 1 99 ? 5.710 -15.879 10.425 1.00 93.31 99 ALA A CA 1
ATOM 775 C C . ALA A 1 99 ? 6.224 -15.872 8.978 1.00 93.31 99 ALA A C 1
ATOM 777 O O . ALA A 1 99 ? 5.856 -16.751 8.207 1.00 93.31 99 ALA A O 1
ATOM 778 N N . MET A 1 100 ? 7.122 -14.943 8.631 1.00 91.88 100 MET A N 1
ATOM 779 C CA . MET A 1 100 ? 7.764 -14.898 7.312 1.00 91.88 100 MET A CA 1
ATOM 780 C C . MET A 1 100 ? 8.533 -16.185 7.014 1.00 91.88 100 MET A C 1
ATOM 782 O O . MET A 1 100 ? 8.392 -16.742 5.932 1.00 91.88 100 MET A O 1
ATOM 786 N N . PHE A 1 101 ? 9.308 -16.690 7.978 1.00 94.00 101 PHE A N 1
ATOM 787 C CA . PHE A 1 101 ? 10.039 -17.944 7.819 1.00 94.00 101 PHE A CA 1
ATOM 788 C C . PHE A 1 101 ? 9.095 -19.122 7.550 1.00 94.00 101 PHE A C 1
ATOM 790 O O . PHE A 1 101 ? 9.315 -19.876 6.607 1.00 94.00 101 PHE A O 1
ATOM 797 N N . ILE A 1 102 ? 8.021 -19.255 8.336 1.00 93.62 102 ILE A N 1
ATOM 798 C CA . ILE A 1 102 ? 7.028 -20.324 8.156 1.00 93.62 102 ILE A CA 1
ATOM 799 C C . ILE A 1 102 ? 6.346 -20.211 6.788 1.00 93.62 102 ILE A C 1
ATOM 801 O O . ILE A 1 102 ? 6.208 -21.223 6.104 1.00 93.62 102 ILE A O 1
ATOM 805 N N . CYS A 1 103 ? 5.950 -19.003 6.376 1.00 89.31 103 CYS A N 1
ATOM 806 C CA . CYS A 1 103 ? 5.345 -18.778 5.065 1.00 89.31 103 CYS A CA 1
ATOM 807 C C . CYS A 1 103 ? 6.308 -19.141 3.930 1.00 89.31 103 CYS A C 1
ATOM 809 O O . CYS A 1 103 ? 5.901 -19.854 3.024 1.00 89.31 103 CYS A O 1
ATOM 811 N N . ASN A 1 104 ? 7.580 -18.743 4.007 1.00 88.88 104 ASN A N 1
ATOM 812 C CA . ASN A 1 104 ? 8.573 -19.074 2.982 1.00 88.88 104 ASN A CA 1
ATOM 813 C C . ASN A 1 104 ? 8.813 -20.583 2.884 1.00 88.88 104 ASN A C 1
ATOM 815 O O . ASN A 1 104 ? 8.855 -21.127 1.787 1.00 88.88 104 ASN A O 1
ATOM 819 N N . VAL A 1 105 ? 8.929 -21.270 4.025 1.00 91.44 105 VAL A N 1
ATOM 820 C CA . VAL A 1 105 ? 9.054 -22.734 4.057 1.00 91.44 105 VAL A CA 1
ATOM 821 C C . VAL A 1 105 ? 7.828 -23.390 3.421 1.00 91.44 105 VAL A C 1
ATOM 823 O O . VAL A 1 105 ? 7.972 -24.310 2.622 1.00 91.44 105 VAL A O 1
ATOM 826 N N . ALA A 1 106 ? 6.622 -22.913 3.738 1.00 91.12 106 ALA A N 1
ATOM 827 C CA . ALA A 1 106 ? 5.400 -23.422 3.126 1.00 91.12 106 ALA A CA 1
ATOM 828 C C . ALA A 1 106 ? 5.364 -23.172 1.609 1.00 91.12 106 ALA A C 1
ATOM 830 O O . ALA A 1 106 ? 5.032 -24.092 0.867 1.00 91.12 106 ALA A O 1
ATOM 831 N N . SER A 1 107 ? 5.737 -21.976 1.145 1.00 88.44 107 SER A N 1
ATOM 832 C CA . SER A 1 107 ? 5.809 -21.650 -0.285 1.00 88.44 107 SER A CA 1
ATOM 833 C C . SER A 1 107 ? 6.795 -22.548 -1.031 1.00 88.44 107 SER A C 1
ATOM 835 O O . SER A 1 107 ? 6.462 -23.023 -2.114 1.00 88.44 107 SER A O 1
ATOM 837 N N . GLU A 1 108 ? 7.953 -22.844 -0.431 1.00 87.44 108 GLU A N 1
ATOM 838 C CA . GLU A 1 108 ? 8.955 -23.758 -0.994 1.00 87.44 108 GLU A CA 1
ATOM 839 C C . GLU A 1 108 ? 8.408 -25.188 -1.117 1.00 87.44 108 GLU A C 1
ATOM 841 O O . GLU A 1 108 ? 8.540 -25.817 -2.160 1.00 87.44 108 GLU A O 1
ATOM 846 N N . PHE A 1 109 ? 7.722 -25.698 -0.086 1.00 92.62 109 PHE A N 1
ATOM 847 C CA . PHE A 1 109 ? 7.112 -27.035 -0.129 1.00 92.62 109 PHE A CA 1
ATOM 848 C C . PHE A 1 109 ? 5.967 -27.163 -1.142 1.00 92.62 109 PHE A C 1
ATOM 850 O O . PHE A 1 109 ? 5.666 -28.275 -1.576 1.00 92.62 109 PHE A O 1
ATOM 857 N N . ILE A 1 110 ? 5.287 -26.060 -1.460 1.00 90.19 110 ILE A N 1
ATOM 858 C CA . ILE A 1 110 ? 4.151 -26.033 -2.392 1.00 90.19 110 ILE A CA 1
ATOM 859 C C . ILE A 1 110 ? 4.619 -25.695 -3.824 1.00 90.19 110 ILE A C 1
ATOM 861 O O . ILE A 1 110 ? 3.837 -25.841 -4.760 1.00 90.19 110 ILE A O 1
ATOM 865 N N . GLU A 1 111 ? 5.884 -25.293 -4.008 1.00 88.88 111 GLU A N 1
ATOM 866 C CA . GLU A 1 111 ? 6.475 -24.900 -5.298 1.00 88.88 111 GLU A CA 1
ATOM 867 C C . GLU A 1 111 ? 5.622 -23.850 -6.036 1.00 88.88 111 GLU A C 1
ATOM 869 O O . GLU A 1 111 ? 5.307 -23.964 -7.225 1.00 88.88 111 GLU A O 1
ATOM 874 N N . LEU A 1 112 ? 5.183 -22.820 -5.305 1.00 86.44 112 LEU A N 1
ATOM 875 C CA . LEU A 1 112 ? 4.311 -21.788 -5.863 1.00 86.44 112 LEU A CA 1
ATOM 876 C C . LEU A 1 112 ? 5.065 -20.912 -6.884 1.00 86.44 112 LEU A C 1
ATOM 878 O O . LEU A 1 112 ? 6.219 -20.548 -6.660 1.00 86.44 112 LEU A O 1
ATOM 882 N N . PRO A 1 113 ? 4.428 -20.527 -8.006 1.00 88.81 113 PRO A N 1
ATOM 883 C CA . PRO A 1 113 ? 5.066 -19.669 -8.995 1.00 88.81 113 PRO A CA 1
ATOM 884 C C . PRO A 1 113 ? 5.134 -18.217 -8.509 1.00 88.81 113 PRO A C 1
ATOM 886 O O . PRO A 1 113 ? 4.130 -17.660 -8.060 1.00 88.81 113 PRO A O 1
ATOM 889 N N . ASN A 1 114 ? 6.287 -17.572 -8.691 1.00 89.69 114 ASN A N 1
ATOM 890 C CA . ASN A 1 114 ? 6.433 -16.135 -8.476 1.00 89.69 114 ASN A CA 1
ATOM 891 C C . ASN A 1 114 ? 6.156 -15.382 -9.783 1.00 89.69 114 ASN A C 1
ATOM 893 O O . ASN A 1 114 ? 6.966 -15.374 -10.708 1.00 89.69 114 ASN A O 1
ATOM 897 N N . LEU A 1 115 ? 4.984 -14.757 -9.877 1.00 90.31 115 LEU A N 1
ATOM 898 C CA . LEU A 1 115 ? 4.525 -14.133 -11.123 1.00 90.31 115 LEU A CA 1
ATOM 899 C C . LEU A 1 115 ? 5.135 -12.746 -11.360 1.00 90.31 115 LEU A C 1
ATOM 901 O O . LEU A 1 115 ? 5.024 -12.202 -12.459 1.00 90.31 115 LEU A O 1
ATOM 905 N N . VAL A 1 116 ? 5.737 -12.150 -10.331 1.00 88.62 116 VAL A N 1
ATOM 906 C CA . VAL A 1 116 ? 6.200 -10.754 -10.340 1.00 88.62 116 VAL A CA 1
ATOM 907 C C . VAL A 1 116 ? 7.684 -10.612 -9.989 1.00 88.62 116 VAL A C 1
ATOM 909 O O . VAL A 1 116 ? 8.167 -9.488 -9.840 1.00 88.62 116 VAL A O 1
ATOM 912 N N . GLU A 1 117 ? 8.428 -11.719 -9.920 1.00 89.12 117 GLU A N 1
ATOM 913 C CA . GLU A 1 117 ? 9.851 -11.762 -9.554 1.00 89.12 117 GLU A CA 1
ATOM 914 C C . GLU A 1 117 ? 10.706 -10.819 -10.408 1.00 89.12 117 GLU A C 1
ATOM 916 O O . GLU A 1 117 ? 11.349 -9.909 -9.880 1.00 89.12 117 GLU A O 1
ATOM 921 N N . ASP A 1 118 ? 10.642 -10.956 -11.735 1.00 86.81 118 ASP A N 1
ATOM 922 C CA . ASP A 1 118 ? 11.406 -10.121 -12.669 1.00 86.81 118 ASP A CA 1
ATOM 923 C C . ASP A 1 118 ? 11.071 -8.630 -12.527 1.00 86.81 118 ASP A C 1
ATOM 925 O O . ASP A 1 118 ? 11.939 -7.762 -12.675 1.00 86.81 118 ASP A O 1
ATOM 929 N N . THR A 1 119 ? 9.816 -8.319 -12.188 1.00 86.75 119 THR A N 1
ATOM 930 C CA . THR A 1 119 ? 9.382 -6.939 -11.942 1.00 86.75 119 THR A CA 1
ATOM 931 C C . THR A 1 119 ? 10.045 -6.390 -10.682 1.00 86.75 119 THR A C 1
ATOM 933 O O . THR A 1 119 ? 10.617 -5.297 -10.725 1.00 86.75 119 THR A O 1
ATOM 936 N N . PHE A 1 120 ? 10.045 -7.150 -9.584 1.00 88.94 120 PHE A N 1
ATOM 937 C CA . PHE A 1 120 ? 10.722 -6.760 -8.347 1.00 88.94 120 PHE A CA 1
ATOM 938 C C . PHE A 1 120 ? 12.241 -6.649 -8.523 1.00 88.94 120 PHE A C 1
ATOM 940 O O . PHE A 1 120 ? 12.833 -5.654 -8.091 1.00 88.94 120 PHE A O 1
ATOM 947 N N . ILE A 1 121 ? 12.875 -7.601 -9.217 1.00 89.75 121 ILE A N 1
ATOM 948 C CA . ILE A 1 121 ? 14.309 -7.545 -9.536 1.00 89.75 121 ILE A CA 1
ATOM 949 C C . ILE A 1 121 ? 14.610 -6.286 -10.353 1.00 89.75 121 ILE A C 1
ATOM 951 O O . ILE A 1 121 ? 15.531 -5.538 -10.017 1.00 89.75 121 ILE A O 1
ATOM 955 N N . GLY A 1 122 ? 13.818 -5.995 -11.385 1.00 86.19 122 GLY A N 1
ATOM 956 C CA . GLY A 1 122 ? 13.984 -4.793 -12.196 1.00 86.19 122 GLY A CA 1
ATOM 957 C C . GLY A 1 122 ? 13.804 -3.496 -11.397 1.00 86.19 122 GLY A C 1
ATOM 958 O O . GLY A 1 122 ? 14.595 -2.564 -11.550 1.00 86.19 122 GLY A O 1
ATOM 959 N N . MET A 1 123 ? 12.815 -3.443 -10.502 1.00 89.56 123 MET A N 1
ATOM 960 C CA . MET A 1 123 ? 12.570 -2.295 -9.625 1.00 89.56 123 MET A CA 1
ATOM 961 C C . MET A 1 123 ? 13.695 -2.085 -8.604 1.00 89.56 123 MET A C 1
ATOM 963 O O . MET A 1 123 ? 14.115 -0.948 -8.386 1.00 89.56 123 MET A O 1
ATOM 967 N N . SER A 1 124 ? 14.229 -3.155 -8.010 1.00 90.06 124 SER A N 1
ATOM 968 C CA . SER A 1 124 ? 15.299 -3.068 -7.001 1.00 90.06 124 SER A CA 1
ATOM 969 C C . SER A 1 124 ? 16.601 -2.453 -7.533 1.00 90.06 124 SER A C 1
ATOM 971 O O . SER A 1 124 ? 17.410 -1.942 -6.764 1.00 90.06 124 SER A O 1
ATOM 973 N N . ARG A 1 125 ? 16.786 -2.430 -8.858 1.00 88.56 125 ARG A N 1
ATOM 974 C CA . ARG A 1 125 ? 17.948 -1.830 -9.536 1.00 88.56 125 ARG A CA 1
ATOM 975 C C . ARG A 1 125 ? 17.846 -0.307 -9.718 1.00 88.56 125 ARG A C 1
ATOM 977 O O . ARG A 1 125 ? 18.721 0.281 -10.351 1.00 88.56 125 ARG A O 1
ATOM 984 N N . ASN A 1 126 ? 16.799 0.343 -9.205 1.00 87.06 126 ASN A N 1
ATOM 985 C CA . ASN A 1 126 ? 16.588 1.792 -9.297 1.00 87.06 126 ASN A CA 1
ATOM 986 C C . ASN A 1 126 ? 16.087 2.373 -7.963 1.00 87.06 126 ASN A C 1
ATOM 988 O O . ASN A 1 126 ? 15.248 1.776 -7.293 1.00 87.06 126 ASN A O 1
ATOM 992 N N . VAL A 1 127 ? 16.517 3.592 -7.624 1.00 92.31 127 VAL A N 1
ATOM 993 C CA . VAL A 1 127 ? 16.113 4.312 -6.405 1.00 92.31 127 VAL A CA 1
ATOM 994 C C . VAL A 1 127 ? 14.594 4.420 -6.256 1.00 92.31 127 VAL A C 1
ATOM 996 O O . VAL A 1 127 ? 14.073 4.177 -5.173 1.00 92.31 127 VAL A O 1
ATOM 999 N N . PHE A 1 128 ? 13.859 4.706 -7.336 1.00 92.62 128 PHE A N 1
ATOM 1000 C CA . PHE A 1 128 ? 12.398 4.803 -7.263 1.00 92.62 128 PHE A CA 1
ATOM 1001 C C . PHE A 1 128 ? 11.734 3.455 -6.990 1.00 92.62 128 PHE A C 1
ATOM 1003 O O . PHE A 1 128 ? 10.732 3.412 -6.287 1.00 92.62 128 PHE A O 1
ATOM 10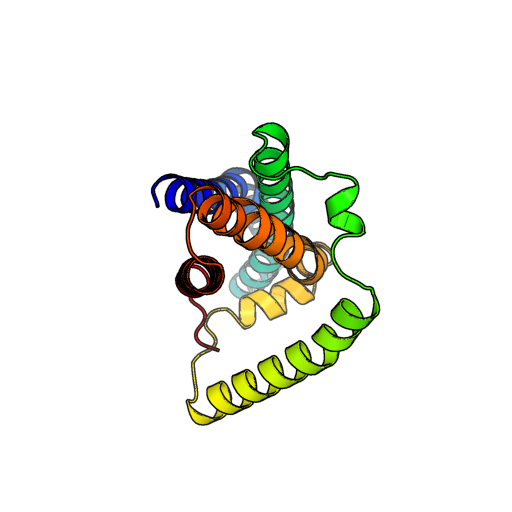10 N N . GLY A 1 129 ? 12.291 2.355 -7.505 1.00 93.31 129 GLY A N 1
ATOM 1011 C CA . GLY A 1 129 ? 11.784 1.020 -7.202 1.00 93.31 129 GLY A CA 1
ATOM 1012 C C . GLY A 1 129 ? 12.109 0.593 -5.770 1.00 93.31 129 GLY A C 1
ATOM 1013 O O . GLY A 1 129 ? 11.238 0.055 -5.095 1.00 93.31 129 GLY A O 1
ATOM 1014 N N . ILE A 1 130 ? 13.297 0.933 -5.257 1.00 94.31 130 ILE A N 1
ATOM 1015 C CA . ILE A 1 130 ? 13.647 0.728 -3.841 1.00 94.31 130 ILE A CA 1
ATOM 1016 C C . ILE A 1 130 ? 12.681 1.500 -2.933 1.00 94.31 130 ILE A C 1
ATOM 1018 O O . ILE A 1 130 ? 12.124 0.920 -2.006 1.00 94.31 130 ILE A O 1
ATOM 1022 N N . ILE A 1 131 ? 12.429 2.783 -3.216 1.00 96.00 131 ILE A N 1
ATOM 1023 C CA . ILE A 1 131 ? 11.466 3.591 -2.449 1.00 96.00 131 ILE A CA 1
ATOM 1024 C C . ILE A 1 131 ? 10.055 3.002 -2.564 1.00 96.00 131 ILE A C 1
ATOM 1026 O O . ILE A 1 131 ? 9.347 2.925 -1.560 1.00 96.00 131 ILE A O 1
ATOM 1030 N N . ALA A 1 132 ? 9.645 2.564 -3.759 1.00 95.44 132 ALA A N 1
ATOM 1031 C CA . ALA A 1 132 ? 8.341 1.946 -3.976 1.00 95.44 132 ALA A CA 1
ATOM 1032 C C . ALA A 1 132 ? 8.134 0.717 -3.078 1.00 95.44 132 ALA A C 1
ATOM 1034 O O . ALA A 1 132 ? 7.129 0.643 -2.376 1.00 95.44 132 ALA A O 1
ATOM 1035 N N . ILE A 1 133 ? 9.094 -0.210 -3.078 1.00 93.38 133 ILE A N 1
ATOM 1036 C CA . ILE A 1 133 ? 8.990 -1.503 -2.390 1.00 93.38 133 ILE A CA 1
ATOM 1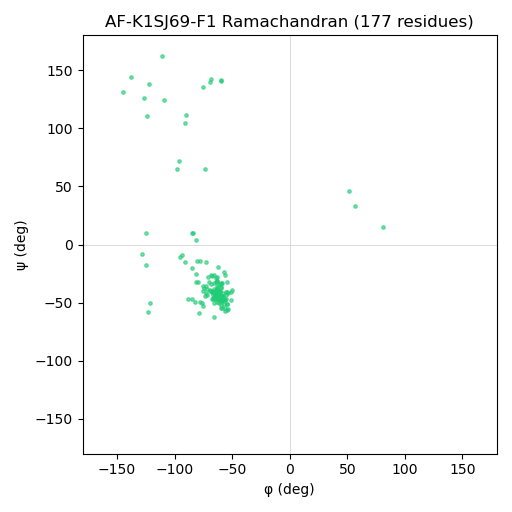037 C C . ILE A 1 133 ? 9.221 -1.353 -0.884 1.00 93.38 133 ILE A C 1
ATOM 1039 O O . ILE A 1 133 ? 8.438 -1.853 -0.087 1.00 93.38 133 ILE A O 1
ATOM 1043 N N . ALA A 1 134 ? 10.294 -0.671 -0.480 1.00 95.25 134 ALA A N 1
ATOM 1044 C CA . ALA A 1 134 ? 10.740 -0.669 0.913 1.00 95.25 134 ALA A CA 1
ATOM 1045 C C . ALA A 1 134 ? 10.033 0.376 1.786 1.00 95.25 134 ALA A C 1
ATOM 1047 O O . ALA A 1 134 ? 10.057 0.267 3.009 1.00 95.25 134 ALA A O 1
ATOM 1048 N N . VAL A 1 135 ? 9.441 1.409 1.178 1.00 96.31 135 VAL A N 1
ATOM 1049 C CA . VAL A 1 135 ? 8.837 2.528 1.917 1.00 96.31 135 VAL A CA 1
ATOM 1050 C C . VAL A 1 135 ? 7.379 2.698 1.537 1.00 96.31 135 VAL A C 1
ATOM 1052 O O . VAL A 1 135 ? 6.501 2.640 2.396 1.00 96.31 135 VAL A O 1
ATOM 1055 N N . MET A 1 136 ? 7.097 2.907 0.252 1.00 97.06 136 MET A N 1
ATOM 1056 C CA . MET A 1 136 ? 5.759 3.312 -0.152 1.00 97.06 136 MET A CA 1
ATOM 1057 C C . MET A 1 136 ? 4.721 2.204 -0.034 1.00 97.06 136 MET A C 1
ATOM 1059 O O . MET A 1 136 ? 3.629 2.484 0.458 1.00 97.06 136 MET A O 1
ATOM 1063 N N . ALA A 1 137 ? 5.044 0.979 -0.447 1.00 95.06 137 ALA A N 1
ATOM 1064 C CA . ALA A 1 137 ? 4.144 -0.160 -0.300 1.00 95.06 137 ALA A CA 1
ATOM 1065 C C . ALA A 1 137 ? 3.773 -0.393 1.181 1.00 95.06 137 ALA A C 1
ATOM 1067 O O . ALA A 1 137 ? 2.588 -0.246 1.490 1.00 95.06 137 ALA A O 1
ATOM 1068 N N . PRO A 1 138 ? 4.726 -0.559 2.128 1.00 95.19 138 PRO A N 1
ATOM 1069 C CA . PRO A 1 138 ? 4.399 -0.705 3.548 1.00 95.19 138 PRO A CA 1
ATOM 1070 C C . PRO A 1 138 ? 3.559 0.444 4.120 1.00 95.19 138 PRO A C 1
ATOM 1072 O O . PRO A 1 138 ? 2.615 0.209 4.872 1.00 95.19 138 PRO A O 1
ATOM 1075 N N . LEU A 1 139 ? 3.858 1.698 3.753 1.00 96.81 139 LEU A N 1
ATOM 1076 C CA . LEU A 1 139 ? 3.099 2.855 4.240 1.00 96.81 139 LEU A CA 1
ATOM 1077 C C . LEU A 1 139 ? 1.657 2.867 3.726 1.00 96.81 139 LEU A C 1
ATOM 1079 O O . LEU A 1 139 ? 0.727 3.110 4.496 1.00 96.81 139 LEU A O 1
ATOM 1083 N N . VAL A 1 140 ? 1.460 2.640 2.426 1.00 97.81 140 VAL A N 1
ATOM 1084 C CA . VAL A 1 140 ? 0.116 2.601 1.837 1.00 97.81 140 VAL A CA 1
ATOM 1085 C C . VAL A 1 140 ? -0.664 1.428 2.406 1.00 97.81 140 VAL A C 1
ATOM 1087 O O . VAL A 1 140 ? -1.825 1.608 2.762 1.00 97.81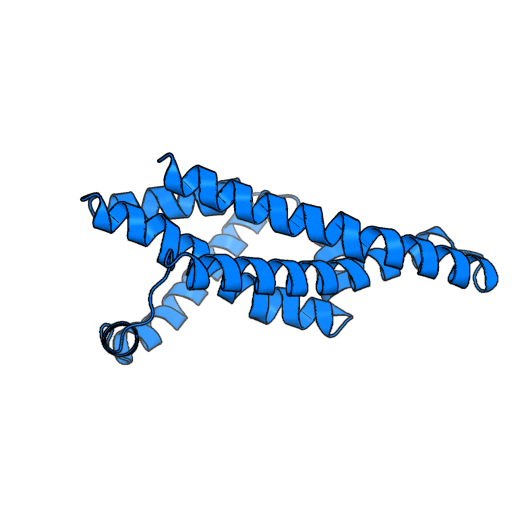 140 VAL A O 1
ATOM 1090 N N . GLU A 1 141 ? -0.042 0.258 2.522 1.00 96.88 141 GLU A N 1
ATOM 1091 C CA . GLU A 1 141 ? -0.674 -0.941 3.062 1.00 96.88 141 GLU A CA 1
ATOM 1092 C C . GLU A 1 141 ? -1.133 -0.734 4.509 1.00 96.88 141 GLU A C 1
ATOM 1094 O O . GLU A 1 141 ? -2.297 -0.986 4.828 1.00 96.88 141 GLU A O 1
ATOM 1099 N N . GLU A 1 142 ? -0.279 -0.188 5.374 1.00 95.38 142 GLU A N 1
ATOM 1100 C CA . GLU A 1 142 ? -0.634 0.050 6.773 1.00 95.38 142 GLU A CA 1
ATOM 1101 C C . GLU A 1 142 ? -1.789 1.060 6.894 1.00 95.38 142 GLU A C 1
ATOM 1103 O O . GLU A 1 142 ? -2.790 0.818 7.576 1.00 95.38 142 GLU A O 1
ATOM 1108 N N . LEU A 1 143 ? -1.722 2.176 6.163 1.00 96.75 143 LEU A N 1
ATOM 1109 C CA . LEU A 1 143 ? -2.761 3.209 6.212 1.00 96.75 143 LEU A CA 1
ATOM 1110 C C . LEU A 1 143 ? -4.082 2.740 5.589 1.00 96.75 143 LEU A C 1
ATOM 1112 O O . LEU A 1 143 ? -5.159 3.048 6.109 1.00 96.75 143 LEU A O 1
ATOM 1116 N N . LEU A 1 144 ? -4.026 1.997 4.487 1.00 97.81 144 LEU A N 1
ATOM 1117 C CA . LEU A 1 144 ? -5.205 1.516 3.777 1.00 97.81 144 LEU A CA 1
ATOM 1118 C C . LEU A 1 144 ? -5.871 0.355 4.521 1.00 97.81 144 LEU A C 1
ATOM 1120 O O . LEU A 1 144 ? -7.074 0.415 4.791 1.00 97.81 144 LEU A O 1
ATOM 1124 N N . PHE A 1 145 ? -5.118 -0.691 4.865 1.00 97.69 145 PHE A N 1
ATOM 1125 C CA . PHE A 1 145 ? -5.677 -1.927 5.413 1.00 97.69 145 PHE A CA 1
ATOM 1126 C C . PHE A 1 145 ? -5.886 -1.861 6.920 1.00 97.69 145 PHE A C 1
ATOM 1128 O O . PHE A 1 145 ? -6.980 -2.203 7.373 1.00 97.69 145 PHE A O 1
ATOM 1135 N N . ARG A 1 146 ? -4.903 -1.393 7.700 1.00 94.81 146 ARG A N 1
ATOM 1136 C CA . ARG A 1 146 ? -5.040 -1.284 9.165 1.00 94.81 146 ARG A CA 1
ATOM 1137 C C . ARG A 1 146 ? -5.781 -0.015 9.556 1.00 94.81 146 ARG A C 1
ATOM 1139 O O . ARG A 1 146 ? -6.782 -0.071 10.270 1.00 94.81 146 ARG A O 1
ATOM 1146 N N . GLY A 1 147 ? -5.355 1.121 9.012 1.00 94.25 147 GLY A N 1
ATOM 1147 C CA . GLY A 1 147 ? -5.958 2.417 9.311 1.00 94.25 147 GLY A CA 1
ATOM 1148 C C . GLY A 1 147 ? -7.404 2.527 8.824 1.00 94.25 147 GLY A C 1
ATOM 1149 O O . GLY A 1 147 ? -8.332 2.706 9.615 1.00 94.25 147 GLY A O 1
ATOM 1150 N N . ALA A 1 148 ? -7.617 2.437 7.511 1.00 96.38 148 ALA A N 1
ATOM 1151 C CA . ALA A 1 148 ? -8.902 2.787 6.913 1.00 96.38 148 ALA A CA 1
ATOM 1152 C C . ALA A 1 148 ? -9.909 1.624 6.859 1.00 96.38 148 ALA A C 1
ATOM 1154 O O . ALA A 1 148 ? -11.081 1.825 7.194 1.00 96.38 148 ALA A O 1
ATOM 1155 N N . ILE A 1 149 ? -9.496 0.433 6.413 1.00 97.31 149 ILE A N 1
ATOM 1156 C CA . ILE A 1 149 ? -10.391 -0.722 6.217 1.00 97.31 149 ILE A CA 1
ATOM 1157 C C . ILE A 1 149 ? -10.694 -1.421 7.547 1.00 97.31 149 ILE A C 1
ATOM 1159 O O . ILE A 1 149 ? -11.861 -1.505 7.941 1.00 97.31 149 ILE A O 1
ATOM 1163 N N . GLU A 1 150 ? -9.669 -1.894 8.254 1.00 96.75 150 GLU A N 1
ATOM 1164 C CA . GLU A 1 150 ? -9.819 -2.560 9.550 1.00 96.75 150 GLU A CA 1
ATOM 1165 C C . GLU A 1 150 ? -10.369 -1.596 10.604 1.00 96.75 150 GLU A C 1
ATOM 1167 O O . GLU A 1 150 ? -11.351 -1.919 11.277 1.00 96.75 150 GLU A O 1
ATOM 1172 N N . GLY A 1 151 ? -9.842 -0.368 10.663 1.00 94.31 151 GLY A N 1
ATOM 1173 C CA . GLY A 1 151 ? -10.381 0.689 11.517 1.00 94.31 151 GLY A CA 1
ATOM 1174 C C . GLY A 1 151 ? -11.872 0.952 11.277 1.00 94.31 151 GLY A C 1
ATOM 1175 O O . GLY A 1 151 ? -12.641 1.070 12.233 1.00 94.31 151 GLY A O 1
ATOM 1176 N N . HIS A 1 152 ? -12.334 0.957 10.021 1.00 95.19 152 HIS A N 1
ATOM 1177 C CA . HIS A 1 152 ? -13.766 1.064 9.727 1.00 95.19 152 HIS A CA 1
ATOM 1178 C C . HIS A 1 152 ? -14.559 -0.140 10.251 1.00 95.19 152 HIS A C 1
ATOM 1180 O O . HIS A 1 152 ? -15.634 0.038 10.824 1.00 95.19 152 HIS A O 1
ATOM 1186 N N . PHE A 1 153 ? -14.049 -1.361 10.087 1.00 96.88 153 PHE A N 1
ATOM 1187 C CA . PHE A 1 153 ? -14.697 -2.556 10.624 1.00 96.88 153 PHE A CA 1
ATOM 1188 C C . PHE A 1 153 ? -14.858 -2.495 12.143 1.00 96.88 153 PHE A C 1
ATOM 1190 O O . PHE A 1 153 ? -15.963 -2.756 12.632 1.00 96.88 153 PHE A O 1
ATOM 1197 N N . LEU A 1 154 ? -13.820 -2.073 12.863 1.00 94.94 154 LEU A N 1
ATOM 1198 C CA . LEU A 1 154 ? -13.864 -1.871 14.312 1.00 94.94 154 LEU A CA 1
ATOM 1199 C C . LEU A 1 154 ? -14.887 -0.794 14.704 1.00 94.94 154 LEU A C 1
ATOM 1201 O O . LEU A 1 154 ? -15.738 -1.039 15.555 1.00 94.94 154 LEU A O 1
ATOM 1205 N N . GLN A 1 155 ? -14.886 0.356 14.023 1.00 92.62 155 GLN A N 1
ATOM 1206 C CA . GLN A 1 155 ? -15.842 1.448 14.273 1.00 92.62 155 GLN A CA 1
ATOM 1207 C C . GLN A 1 155 ? -17.299 1.048 13.997 1.00 92.62 155 GLN A C 1
ATOM 1209 O O . GLN A 1 155 ? -18.216 1.577 14.616 1.00 92.62 155 GLN A O 1
ATOM 1214 N N . THR A 1 156 ? -17.530 0.094 13.090 1.00 94.00 156 THR A N 1
ATOM 1215 C CA . THR A 1 156 ? -18.868 -0.470 12.825 1.00 94.00 156 THR A CA 1
ATOM 1216 C C . THR A 1 156 ? -19.274 -1.590 13.788 1.00 94.00 156 THR A C 1
ATOM 1218 O O . THR A 1 156 ? -20.269 -2.272 13.548 1.00 94.00 156 THR A O 1
ATOM 1221 N N . GLY A 1 157 ? -18.511 -1.809 14.863 1.00 93.75 157 GLY A N 1
ATOM 1222 C CA . GLY A 1 157 ? -18.836 -2.770 15.916 1.00 93.75 157 GLY A CA 1
ATOM 1223 C C . GLY A 1 157 ? -18.472 -4.221 15.595 1.00 93.75 157 GLY A C 1
ATOM 1224 O O . GLY A 1 157 ? -18.955 -5.134 16.266 1.00 93.75 157 GLY A O 1
ATOM 1225 N N . LYS A 1 158 ? -17.633 -4.483 14.579 1.00 95.69 158 LYS A N 1
ATOM 1226 C CA . LYS A 1 158 ? -17.126 -5.846 14.357 1.00 95.69 158 LYS A CA 1
ATOM 1227 C C . LYS A 1 158 ? -16.175 -6.240 15.484 1.00 95.69 158 LYS A C 1
ATOM 1229 O O . LYS A 1 158 ? -15.367 -5.439 15.941 1.00 95.69 1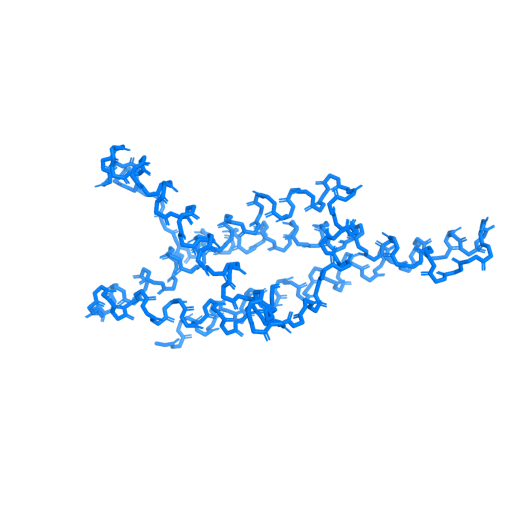58 LYS A O 1
ATOM 1234 N N . ARG A 1 159 ? -16.235 -7.512 15.893 1.00 97.19 159 ARG A N 1
ATOM 1235 C CA . ARG A 1 159 ? -15.290 -8.084 16.866 1.00 97.19 159 ARG A CA 1
ATOM 1236 C C . ARG A 1 159 ? -13.856 -7.966 16.318 1.00 97.19 159 ARG A C 1
ATOM 1238 O O . ARG A 1 159 ? -13.687 -8.230 15.125 1.00 97.19 159 ARG A O 1
ATOM 1245 N N . PRO A 1 160 ? -12.838 -7.671 17.150 1.00 96.38 160 PRO A N 1
ATOM 1246 C CA . PRO A 1 160 ? -11.469 -7.445 16.679 1.00 96.38 160 PRO A CA 1
ATOM 1247 C C . PRO A 1 160 ? -10.922 -8.549 15.768 1.00 96.38 160 PRO A C 1
ATOM 1249 O O . PRO A 1 160 ? -10.487 -8.265 14.658 1.00 96.38 160 PRO A O 1
ATOM 1252 N N . GLY A 1 161 ? -11.067 -9.821 16.156 1.00 97.25 161 GLY A N 1
ATOM 1253 C CA . GLY A 1 161 ? -10.622 -10.943 15.319 1.00 97.25 161 GLY A CA 1
ATOM 1254 C C . GLY A 1 161 ? -11.306 -11.006 13.947 1.00 97.25 161 GLY A C 1
ATOM 1255 O O . GLY A 1 161 ? -10.671 -11.353 12.959 1.00 97.25 161 GLY A O 1
ATOM 1256 N N . MET A 1 162 ? -12.579 -10.605 13.854 1.00 96.88 162 MET A N 1
ATOM 1257 C CA . MET A 1 162 ? -13.297 -10.564 12.576 1.00 96.88 162 MET A CA 1
ATOM 1258 C C . MET A 1 162 ? -12.856 -9.37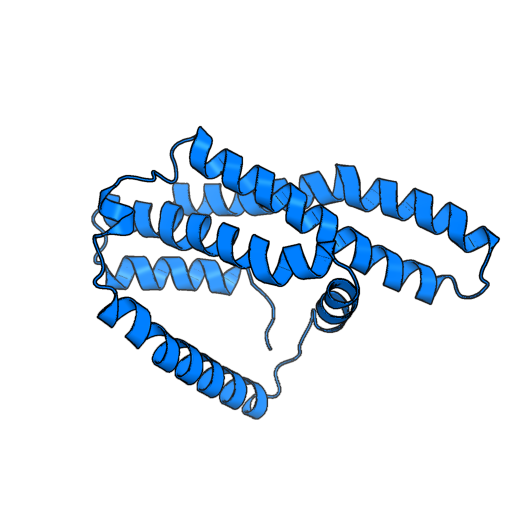8 11.712 1.00 96.88 162 MET A C 1
ATOM 1260 O O . MET A 1 162 ? -12.808 -9.498 10.492 1.00 96.88 162 MET A O 1
ATOM 1264 N N . ALA A 1 163 ? -12.542 -8.232 12.322 1.00 97.38 163 ALA A N 1
ATOM 1265 C CA . ALA A 1 163 ? -11.997 -7.086 11.599 1.00 97.38 163 ALA A CA 1
ATOM 1266 C C . ALA A 1 163 ? -10.629 -7.425 10.984 1.00 97.38 163 ALA A C 1
ATOM 1268 O O . ALA A 1 163 ? -10.437 -7.192 9.789 1.00 97.38 163 ALA A O 1
ATOM 1269 N N . ILE A 1 164 ? -9.751 -8.066 11.767 1.00 96.75 164 ILE A N 1
ATOM 1270 C CA . ILE A 1 164 ? -8.438 -8.554 11.321 1.00 96.75 164 ILE A CA 1
ATOM 1271 C C . ILE A 1 164 ? -8.601 -9.556 10.177 1.00 96.75 164 ILE A C 1
ATOM 1273 O O . ILE A 1 164 ? -8.008 -9.365 9.119 1.00 96.75 164 ILE A O 1
ATOM 1277 N N . LEU A 1 165 ? -9.435 -10.589 10.354 1.00 97.31 165 LEU A N 1
ATOM 1278 C CA . LEU A 1 165 ? -9.638 -11.633 9.345 1.00 97.31 165 LEU A CA 1
ATOM 1279 C C . LEU A 1 165 ? -10.147 -11.056 8.019 1.00 97.31 165 LEU A C 1
ATOM 1281 O O . LEU A 1 165 ? -9.634 -11.392 6.956 1.00 97.31 165 LEU A O 1
ATOM 1285 N N . LEU A 1 166 ? -11.145 -10.170 8.072 1.00 96.69 166 LEU A N 1
ATOM 1286 C CA . LEU A 1 166 ? -11.707 -9.557 6.870 1.00 96.69 166 LEU A CA 1
ATOM 1287 C C . LEU A 1 166 ? -10.708 -8.628 6.178 1.00 96.69 166 LEU A C 1
ATOM 1289 O O . LEU A 1 166 ? -10.635 -8.636 4.952 1.00 96.69 166 LEU A O 1
ATOM 1293 N N . SER A 1 167 ? -9.951 -7.836 6.940 1.00 97.44 167 SER A N 1
ATOM 1294 C CA . SER A 1 167 ? -8.915 -6.967 6.374 1.00 97.44 167 SER A CA 1
ATOM 1295 C C . SER A 1 167 ? -7.794 -7.791 5.734 1.00 97.44 167 SER A C 1
ATOM 1297 O O . SER A 1 167 ? -7.425 -7.532 4.592 1.00 97.44 167 SER A O 1
ATOM 1299 N N . ALA A 1 168 ? -7.331 -8.848 6.411 1.00 95.25 168 ALA A N 1
ATOM 1300 C CA . ALA A 1 168 ? -6.311 -9.764 5.904 1.00 95.25 168 ALA A CA 1
ATOM 1301 C C . ALA A 1 168 ? -6.762 -10.518 4.642 1.00 95.25 168 ALA A C 1
ATOM 1303 O O . ALA A 1 168 ? -5.975 -10.672 3.714 1.00 95.25 168 ALA A O 1
ATOM 1304 N N . LEU A 1 169 ? -8.030 -10.938 4.568 1.00 95.50 169 LEU A N 1
ATOM 1305 C CA . LEU A 1 169 ? -8.574 -11.576 3.368 1.00 95.50 169 LEU A CA 1
ATOM 1306 C C . LEU A 1 169 ? -8.598 -10.607 2.180 1.00 95.50 169 LEU A C 1
ATOM 1308 O O . LEU A 1 169 ? -8.192 -10.975 1.084 1.00 95.50 169 LEU A O 1
ATOM 1312 N N . ILE A 1 170 ? -9.046 -9.364 2.392 1.00 96.06 170 ILE A N 1
ATOM 1313 C CA . ILE A 1 170 ? -9.038 -8.336 1.340 1.00 96.06 170 ILE A CA 1
ATOM 1314 C C . ILE A 1 170 ? -7.599 -8.037 0.905 1.00 96.06 170 ILE A C 1
ATOM 1316 O O . ILE A 1 170 ? -7.343 -7.955 -0.291 1.00 96.06 170 ILE A O 1
ATOM 1320 N N . PHE A 1 171 ? -6.671 -7.912 1.856 1.00 95.44 171 PHE A N 1
ATOM 1321 C CA . PHE A 1 171 ? -5.249 -7.725 1.582 1.00 95.44 171 PHE A CA 1
ATOM 1322 C C . PHE A 1 171 ? -4.701 -8.852 0.699 1.00 95.44 171 PHE A C 1
ATOM 1324 O O . PHE A 1 171 ? -4.188 -8.575 -0.381 1.00 95.44 171 PHE A O 1
ATOM 1331 N N . GLY A 1 172 ? -4.870 -10.114 1.106 1.00 92.62 172 GLY A N 1
ATOM 1332 C CA . GLY A 1 172 ? -4.365 -11.263 0.352 1.00 92.62 172 GLY A CA 1
ATOM 1333 C C . GLY A 1 172 ? -4.988 -11.385 -1.041 1.00 92.62 172 GLY A C 1
ATOM 1334 O O . GLY A 1 172 ? -4.281 -11.635 -2.008 1.00 92.62 172 GLY A O 1
ATOM 1335 N N . LEU A 1 173 ? -6.295 -11.133 -1.175 1.00 93.25 173 LEU A N 1
ATOM 1336 C CA . LEU A 1 173 ? -6.993 -11.229 -2.463 1.00 93.25 173 LEU A CA 1
ATOM 1337 C C . LEU A 1 173 ? -6.507 -10.222 -3.508 1.00 93.25 173 LEU A C 1
ATOM 1339 O O . LEU A 1 173 ? -6.621 -10.504 -4.698 1.00 93.25 173 LEU A O 1
ATOM 1343 N N . ILE A 1 174 ? -6.014 -9.052 -3.097 1.00 93.00 174 ILE A N 1
ATOM 1344 C CA . ILE A 1 174 ? -5.525 -8.056 -4.057 1.00 93.00 174 ILE A CA 1
ATOM 1345 C C . ILE A 1 174 ? -4.028 -8.189 -4.366 1.00 93.00 174 ILE A C 1
ATOM 1347 O O . ILE A 1 174 ? -3.573 -7.629 -5.360 1.00 93.00 174 ILE A O 1
ATOM 1351 N N . HIS A 1 175 ? -3.277 -8.935 -3.552 1.00 89.31 175 HIS A N 1
ATOM 1352 C CA . HIS A 1 175 ? -1.858 -9.233 -3.758 1.00 89.31 175 HIS A CA 1
ATOM 1353 C C . HIS A 1 175 ? -1.711 -10.617 -4.400 1.00 89.31 175 HIS A C 1
ATOM 1355 O O . HIS A 1 175 ? -1.191 -11.544 -3.788 1.00 89.31 175 HIS A O 1
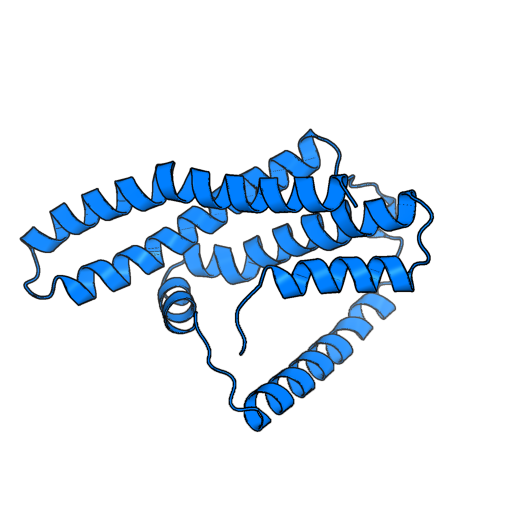ATOM 1361 N N . VAL A 1 176 ? -2.211 -10.767 -5.632 1.00 82.62 176 VAL A N 1
ATOM 1362 C CA . VAL A 1 176 ? -2.254 -12.041 -6.378 1.00 82.62 176 VAL A CA 1
ATOM 1363 C C . VAL A 1 176 ? -0.858 -12.442 -6.881 1.00 82.62 176 VAL A C 1
ATOM 1365 O O . VAL A 1 176 ? -0.594 -12.484 -8.080 1.00 82.62 176 VAL A O 1
ATOM 1368 N N . ASN A 1 177 ? 0.050 -12.716 -5.950 1.00 86.62 177 ASN A N 1
ATOM 1369 C CA . ASN A 1 177 ? 1.348 -13.323 -6.192 1.00 86.62 177 ASN A CA 1
ATOM 1370 C C . ASN A 1 177 ? 1.465 -14.583 -5.316 1.00 86.62 177 ASN A C 1
ATOM 1372 O O . ASN A 1 177 ? 1.493 -14.448 -4.094 1.00 86.62 177 ASN A O 1
ATOM 1376 N N . PRO A 1 178 ? 1.467 -15.792 -5.906 1.00 81.44 178 PRO A N 1
ATOM 1377 C CA . PRO A 1 178 ? 1.455 -17.035 -5.140 1.00 81.44 178 PRO A CA 1
ATOM 1378 C C . PRO A 1 178 ? 2.690 -17.267 -4.254 1.00 81.44 178 PRO A C 1
ATOM 1380 O O . PRO A 1 178 ? 2.534 -17.893 -3.209 1.00 81.44 178 PRO A O 1
ATOM 1383 N N . ALA A 1 179 ? 3.874 -16.777 -4.647 1.00 73.50 179 ALA A N 1
ATOM 1384 C CA . ALA A 1 179 ? 5.145 -16.988 -3.941 1.00 73.50 179 ALA A CA 1
ATOM 1385 C C . ALA A 1 179 ? 5.863 -15.686 -3.579 1.00 73.50 179 ALA A C 1
ATOM 1387 O O . ALA A 1 179 ? 6.006 -14.821 -4.476 1.00 73.50 179 ALA A O 1
#

Mean predicted aligned error: 5.81 Å

Nearest PDB structures (foldseek):
  6mit-assembly1_G  TM=3.640E-01  e=1.336E+00  Enterobacter cloacae subsp. cloacae ATCC 13047
  6mi7-assembly1_G  TM=3.485E-01  e=1.071E+00  Escherichia coli K-12
  8tzj-assembly1_D  TM=2.435E-01  e=1.967E+00  Vibrio cholerae

Secondary structure (DSSP, 8-state):
-HHHHHHHHHHHHHHHHHIIIIIHHHHHHHHHHHTTT-S-HHHHHHHHHHHHHHHHHHHHHHHHHHHHHHTTSS---GGGGTSS-HHHHHHHHHHHHHHHHHHHHHHHHHT---SSHHHHHHHHTSHHHHHIIIIIHHHHHIIIIIIIIIHHHHHTT--HHHHHHHHHHHHHHH-----

pLDDT: mean 88.84, std 9.9, range [58.75, 98.12]

Sequence (179 aa):
MGRAIKLVLYYFAYQLAFTFLVGLPAGIIKVMNEISENDNLAYAVGKNTASMTGLVMVLAGIAMIWHLIYFKYVQFNKTSWTEVPAKTILLSIPFIIAAMFICNVASEFIELPNLVEDTFIGMSRNVFGIIAIAVMAPLVEELLFRGAIEGHFLQTGKRPGMAILLSALIFGLIHVNPA